Protein AF-A0A1N7SBN2-F1 (afdb_monomer)

Organism: NCBI:txid1247936

Foldseek 3Di:
DDDDDDDDDPDDPDDDDDDDPQPAEAECEDCEAAGERCGYENYHCE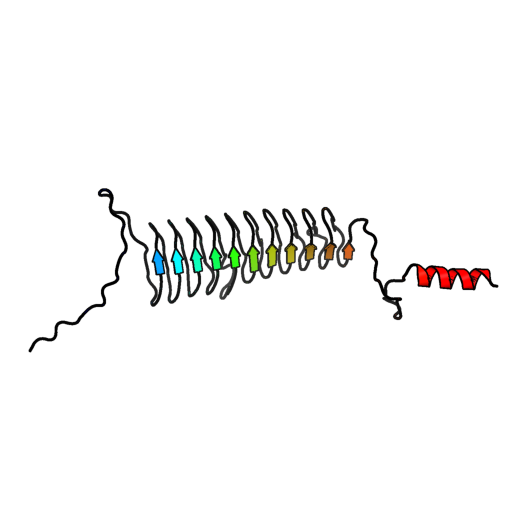YFHAHVGYDDENDYAHAHCFEEPAHNEYAAEHLGYEDPPDDRLHYWYAHEHNGYTYGCEHAHEHCWYEPYPCEYTDEHVEYAYAVEYAHAHCGYELDHVEYAAEHVGYEDNQAHVEYGAYHNGYHNHHPYYDNDPDDDPPADADDDPPGDHDPVNVVVVVVVVVVD

Solvent-accessible surface area (backbone atoms only — not comparable to full-atom values): 9521 Å² total; per-residue (Å²): 142,80,90,78,83,85,74,84,78,80,83,79,90,73,88,86,82,82,98,68,97,69,58,62,32,43,65,68,23,58,85,45,43,34,45,31,52,60,2,29,13,61,26,44,49,3,30,4,34,19,42,48,3,27,9,39,25,50,16,35,8,36,24,41,47,1,30,9,56,11,40,48,10,35,3,37,21,44,44,0,23,12,41,50,85,46,94,83,22,44,53,11,25,3,34,19,43,46,4,30,8,16,26,50,8,43,18,36,20,41,51,8,26,22,81,26,37,50,9,39,18,37,20,42,52,6,28,5,19,40,53,5,33,4,35,22,44,43,1,29,11,59,4,44,48,12,33,4,42,20,43,45,1,22,20,34,58,72,5,29,52,16,35,8,35,36,64,61,9,74,33,68,54,51,73,40,77,44,56,64,94,61,88,86,74,93,70,69,78,51,84,56,97,85,47,65,80,35,74,65,59,53,52,55,57,50,53,63,63,75,75,113

Sequence (212 aa):
MKKIALAAAMTIFSVNVFAQYVPAGDTRGTTSVAAGVGSLTERDQAVAVGENSHTAFSGVSVGASSQNLNDTGVAIGNGATTQANFTGALGAIAIGNNSNSGGKSLVVGANAKATDDVAVVIGESSTAGYESVAVGRGASVTGTAGAALGMAASVAQSATNSVAIGSGTTVTQANTVAVGGRSISQLSDGVAPTDAVTVEQLNAAIANLTTH

Mean predicted aligned error: 7.98 Å

Radius of gyration: 25.69 Å; Cα contacts (8 Å, |Δi|>4): 693; chains: 1; bounding box: 56×39×100 Å

pLDDT: mean 88.82, std 18.16, range [34.19, 98.88]

Structure (mmCIF, N/CA/C/O backbone):
data_AF-A0A1N7SBN2-F1
#
_entry.id   AF-A0A1N7SBN2-F1
#
loop_
_atom_site.group_PDB
_atom_site.id
_atom_site.type_symbol
_atom_site.label_atom_id
_atom_site.label_alt_id
_atom_site.label_comp_id
_atom_site.label_asym_id
_atom_site.label_entity_id
_atom_site.label_seq_id
_atom_site.pdbx_PDB_ins_code
_atom_site.Cartn_x
_atom_site.Cartn_y
_atom_site.Cartn_z
_atom_site.occupancy
_atom_site.B_iso_or_equiv
_atom_site.auth_seq_id
_atom_site.auth_comp_id
_atom_site.auth_asym_id
_atom_site.auth_atom_id
_atom_site.pdbx_PDB_model_num
ATOM 1 N N . MET A 1 1 ? 22.246 -22.010 -59.331 1.00 42.09 1 MET A N 1
ATOM 2 C CA . MET A 1 1 ? 21.384 -22.014 -58.129 1.00 42.09 1 MET A CA 1
ATOM 3 C C . MET A 1 1 ? 22.169 -21.443 -56.952 1.00 42.09 1 MET A C 1
ATOM 5 O O . MET A 1 1 ? 23.029 -22.130 -56.424 1.00 42.09 1 MET A O 1
ATOM 9 N N . LYS A 1 2 ? 21.931 -20.181 -56.578 1.00 39.44 2 LYS A N 1
ATOM 10 C CA . LYS A 1 2 ? 22.455 -19.572 -55.345 1.00 39.44 2 LYS A CA 1
ATOM 11 C C . LYS A 1 2 ? 21.248 -19.041 -54.575 1.00 39.44 2 LYS A C 1
ATOM 13 O O 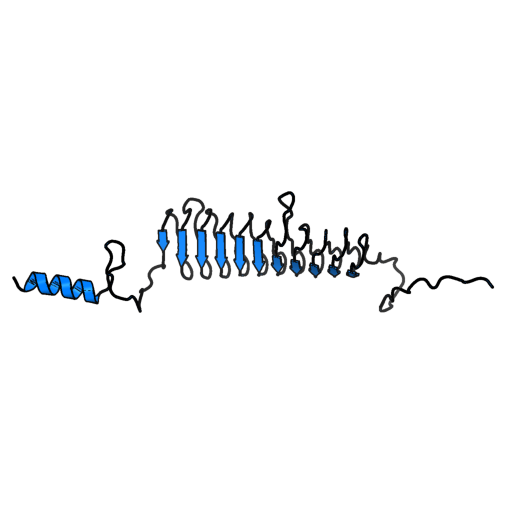. LYS A 1 2 ? 20.606 -18.101 -55.027 1.00 39.44 2 LYS A O 1
ATOM 18 N N . LYS A 1 3 ? 20.895 -19.714 -53.478 1.00 40.38 3 LYS A N 1
ATOM 19 C CA . LYS A 1 3 ? 19.876 -19.255 -52.528 1.00 40.38 3 LYS A CA 1
ATOM 20 C C . LYS A 1 3 ? 20.463 -18.058 -51.780 1.00 40.38 3 LYS A C 1
ATOM 22 O O . LYS A 1 3 ? 21.459 -18.219 -51.082 1.00 40.38 3 LYS A O 1
ATOM 27 N N . ILE A 1 4 ? 19.880 -16.879 -51.962 1.00 39.69 4 ILE A N 1
ATOM 28 C CA . ILE A 1 4 ? 20.147 -15.710 -51.121 1.00 39.69 4 ILE A CA 1
ATOM 29 C C . ILE A 1 4 ? 19.096 -15.737 -50.013 1.00 39.69 4 ILE A C 1
ATOM 31 O O . ILE A 1 4 ? 17.902 -15.841 -50.290 1.00 39.69 4 ILE A O 1
ATOM 35 N N . ALA A 1 5 ? 19.567 -15.751 -48.769 1.00 39.09 5 ALA A N 1
ATOM 36 C CA . ALA A 1 5 ? 18.741 -15.792 -47.574 1.00 39.09 5 ALA A CA 1
ATOM 37 C C . ALA A 1 5 ? 17.946 -14.488 -47.424 1.00 39.09 5 ALA A C 1
ATOM 39 O O . ALA A 1 5 ? 18.497 -13.394 -47.534 1.00 39.09 5 ALA A O 1
ATOM 40 N N . LEU A 1 6 ? 16.648 -14.630 -47.170 1.00 36.50 6 LEU A N 1
ATOM 41 C CA . LEU A 1 6 ? 15.734 -13.546 -46.848 1.00 36.50 6 LEU A CA 1
ATOM 42 C C . LEU A 1 6 ? 15.883 -13.242 -45.349 1.00 36.50 6 LEU A C 1
ATOM 44 O O . LEU A 1 6 ? 15.397 -14.003 -44.516 1.00 36.50 6 LEU A O 1
ATOM 48 N N . ALA A 1 7 ? 16.602 -12.174 -45.000 1.00 40.28 7 ALA A N 1
ATOM 49 C CA . ALA A 1 7 ? 16.593 -11.636 -43.643 1.00 40.28 7 ALA A CA 1
ATOM 50 C C . ALA A 1 7 ? 15.288 -10.851 -43.441 1.00 40.28 7 ALA A C 1
ATOM 52 O O . ALA A 1 7 ? 14.938 -10.004 -44.263 1.00 40.28 7 ALA A O 1
ATOM 53 N N . ALA A 1 8 ? 14.549 -11.176 -42.381 1.00 40.91 8 ALA A N 1
ATOM 54 C CA . ALA A 1 8 ? 13.289 -10.534 -42.035 1.00 40.91 8 ALA A CA 1
ATOM 55 C C . ALA A 1 8 ? 13.487 -9.020 -41.843 1.00 40.91 8 ALA A C 1
ATOM 57 O O . ALA A 1 8 ? 14.297 -8.585 -41.027 1.00 40.91 8 ALA A O 1
ATOM 58 N N . ALA A 1 9 ? 12.753 -8.222 -42.617 1.00 39.50 9 ALA A N 1
ATOM 59 C CA . ALA A 1 9 ? 12.762 -6.773 -42.515 1.00 39.50 9 ALA A CA 1
ATOM 60 C C . ALA A 1 9 ? 12.017 -6.330 -41.246 1.00 39.50 9 ALA A C 1
ATOM 62 O O . ALA A 1 9 ? 10.796 -6.460 -41.148 1.00 39.50 9 ALA A O 1
ATOM 63 N N . MET A 1 10 ? 12.754 -5.782 -40.281 1.00 42.66 10 MET A N 1
ATOM 64 C CA . MET A 1 10 ? 12.191 -4.995 -39.188 1.00 42.66 10 MET A CA 1
ATOM 65 C C . MET A 1 10 ? 11.636 -3.698 -39.790 1.00 42.66 10 MET A C 1
ATOM 67 O O . MET A 1 10 ? 12.385 -2.873 -40.310 1.00 42.66 10 MET A O 1
ATOM 71 N N . THR A 1 11 ? 10.312 -3.549 -39.804 1.00 39.72 11 THR A N 1
ATOM 72 C CA . THR A 1 11 ? 9.654 -2.363 -40.370 1.00 39.72 11 THR A CA 1
ATOM 73 C C . THR A 1 11 ? 9.715 -1.241 -39.336 1.00 39.72 11 THR A C 1
ATOM 75 O O . THR A 1 11 ? 8.965 -1.250 -38.364 1.00 39.72 11 THR A O 1
ATOM 78 N N . ILE A 1 12 ? 10.634 -0.293 -39.517 1.00 45.78 12 ILE A N 1
ATOM 79 C CA . ILE A 1 12 ? 10.704 0.933 -38.715 1.00 45.78 12 ILE A CA 1
ATOM 80 C C . ILE A 1 12 ? 9.633 1.895 -39.246 1.00 45.78 12 ILE A C 1
ATOM 82 O O . ILE A 1 12 ? 9.709 2.337 -40.391 1.00 45.78 12 ILE A O 1
ATOM 86 N N . PHE A 1 13 ? 8.634 2.226 -38.427 1.00 42.72 13 PHE A N 1
ATOM 87 C CA . PHE A 1 13 ? 7.714 3.336 -38.687 1.00 42.72 13 PHE A CA 1
ATOM 88 C C . PHE A 1 13 ? 8.385 4.628 -38.190 1.00 42.72 13 PHE A C 1
ATOM 90 O O . PHE A 1 13 ? 8.312 4.959 -37.010 1.00 42.72 13 PHE A O 1
ATOM 97 N N . SER A 1 14 ? 9.094 5.342 -39.065 1.00 42.53 14 SER A N 1
ATOM 98 C CA . SER A 1 14 ? 9.657 6.666 -38.769 1.00 42.53 14 SER A CA 1
ATOM 99 C C . SER A 1 14 ? 8.904 7.747 -39.549 1.00 42.53 14 SER A C 1
ATOM 101 O O . SER A 1 14 ? 8.895 7.766 -40.779 1.00 42.53 14 SER A O 1
ATOM 103 N N . VAL A 1 15 ? 8.254 8.663 -38.823 1.00 39.88 15 VAL A N 1
ATOM 104 C CA . VAL A 1 15 ? 7.730 9.916 -39.387 1.00 39.88 15 VAL A CA 1
ATOM 105 C C . VAL A 1 15 ? 8.907 10.881 -39.551 1.00 39.88 15 VAL A C 1
ATOM 107 O O . VAL A 1 15 ? 9.706 11.070 -38.639 1.00 39.88 15 VAL A O 1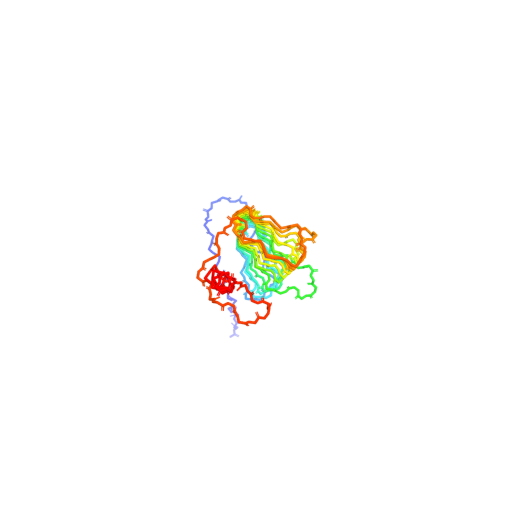
ATOM 110 N N . ASN A 1 16 ? 9.041 11.438 -40.750 1.00 36.38 16 ASN A N 1
ATOM 111 C CA . ASN A 1 16 ? 10.244 12.082 -41.270 1.00 36.38 16 ASN A CA 1
ATOM 112 C C . ASN A 1 16 ? 10.184 13.613 -41.099 1.00 36.38 16 ASN A C 1
ATOM 114 O O . ASN A 1 16 ? 9.311 14.200 -41.728 1.00 36.38 16 ASN A O 1
ATOM 118 N N . VAL A 1 17 ? 11.104 14.255 -40.351 1.00 34.19 17 VAL A N 1
ATOM 119 C CA . VAL A 1 17 ? 11.499 15.680 -40.525 1.00 34.19 17 VAL A CA 1
ATOM 120 C C . VAL A 1 17 ? 12.945 15.930 -39.998 1.00 34.19 17 VAL A C 1
ATOM 122 O O . VAL A 1 17 ? 13.186 15.873 -38.801 1.00 34.19 17 VAL A O 1
ATOM 125 N N . PHE A 1 18 ? 13.871 16.239 -40.925 1.00 36.94 18 PHE A N 1
ATOM 126 C CA . PHE A 1 18 ? 15.242 16.813 -40.831 1.00 36.94 18 PHE A CA 1
ATOM 127 C C . PHE A 1 18 ? 16.350 16.167 -39.950 1.00 36.94 18 PHE A C 1
ATOM 129 O O . PHE A 1 18 ? 16.461 16.401 -38.755 1.00 36.94 18 PHE A O 1
ATOM 136 N N . ALA A 1 19 ? 17.271 15.465 -40.629 1.00 40.00 19 ALA A N 1
ATOM 137 C CA . ALA A 1 19 ? 18.713 15.294 -40.365 1.00 40.00 19 ALA A CA 1
ATOM 138 C C . ALA A 1 19 ? 19.282 15.636 -38.963 1.00 40.00 19 ALA A C 1
ATOM 140 O O . ALA A 1 19 ? 20.038 16.593 -38.805 1.00 40.00 19 ALA A O 1
ATOM 141 N N . GLN A 1 20 ? 19.052 14.763 -37.983 1.00 38.69 20 GLN A N 1
ATOM 142 C CA . GLN A 1 20 ? 20.006 14.470 -36.909 1.00 38.69 20 GLN A CA 1
ATOM 143 C C . GLN A 1 20 ? 20.046 12.948 -36.731 1.00 38.69 20 GLN A C 1
ATOM 145 O O . GLN A 1 20 ? 19.016 12.286 -36.846 1.00 38.69 20 GLN A O 1
ATOM 150 N N . TYR A 1 21 ? 21.230 12.370 -36.508 1.00 45.44 21 TYR A N 1
ATOM 151 C CA . TYR A 1 21 ? 21.352 10.980 -36.068 1.00 45.44 21 TYR A CA 1
ATOM 152 C C . TYR A 1 21 ? 20.713 10.890 -34.682 1.00 45.44 21 TYR A C 1
ATOM 154 O O . TYR A 1 21 ? 21.330 11.234 -33.679 1.00 45.44 21 TYR A O 1
ATOM 162 N N . VAL A 1 22 ? 19.442 10.514 -34.642 1.00 51.03 22 VAL A N 1
ATOM 163 C CA . VAL A 1 22 ? 18.730 10.251 -33.400 1.00 51.03 22 VAL A CA 1
ATOM 164 C C . VAL A 1 22 ? 18.863 8.747 -33.160 1.00 51.03 22 VAL A C 1
ATOM 166 O O . VAL A 1 22 ? 18.279 7.981 -33.931 1.00 51.03 22 VAL A O 1
ATOM 169 N N . PRO A 1 23 ? 19.670 8.288 -32.184 1.00 55.84 23 PRO A N 1
ATOM 170 C CA . PRO A 1 23 ? 19.834 6.860 -31.949 1.00 55.84 23 PRO A CA 1
ATOM 171 C C . PRO A 1 23 ? 18.472 6.244 -31.612 1.00 55.84 23 PRO A C 1
ATOM 173 O O . PRO A 1 23 ? 17.805 6.660 -30.662 1.00 55.84 23 PRO A O 1
ATOM 176 N N . ALA A 1 24 ? 18.047 5.288 -32.439 1.00 68.94 24 ALA A N 1
ATOM 177 C CA . ALA A 1 24 ? 16.855 4.481 -32.210 1.00 68.94 24 ALA A CA 1
ATOM 178 C C . ALA A 1 24 ? 17.012 3.626 -30.937 1.00 68.94 24 ALA A C 1
ATOM 180 O O . ALA A 1 24 ? 18.099 3.556 -30.362 1.00 68.94 24 ALA A O 1
ATOM 181 N N . GLY A 1 25 ? 15.934 2.972 -30.501 1.00 76.19 25 GLY A N 1
ATOM 182 C CA . GLY A 1 25 ? 15.990 2.068 -29.353 1.00 76.19 25 GLY A CA 1
ATOM 183 C C . GLY A 1 25 ? 16.998 0.924 -29.539 1.00 76.19 25 GLY A C 1
ATOM 184 O O . GLY A 1 25 ? 17.116 0.377 -30.634 1.00 76.19 25 GLY A O 1
ATOM 185 N N . ASP A 1 26 ? 17.709 0.564 -28.467 1.00 87.56 26 ASP A N 1
ATOM 186 C CA . ASP A 1 26 ? 18.640 -0.568 -28.383 1.00 87.56 26 ASP A CA 1
ATOM 187 C C . ASP A 1 26 ? 17.904 -1.806 -27.840 1.00 87.56 26 ASP A C 1
ATOM 189 O O . ASP A 1 26 ? 17.366 -1.808 -26.727 1.00 87.56 26 ASP A O 1
ATOM 193 N N . THR A 1 27 ? 17.864 -2.871 -28.638 1.00 89.56 27 THR A N 1
ATOM 194 C CA . THR A 1 27 ? 17.321 -4.178 -28.248 1.00 89.56 27 THR A CA 1
ATOM 195 C C . THR A 1 27 ? 18.433 -5.214 -28.200 1.00 89.56 27 THR A C 1
ATOM 197 O O . THR A 1 27 ? 18.989 -5.566 -29.242 1.00 89.56 27 THR A O 1
ATOM 200 N N . ARG A 1 28 ? 18.723 -5.752 -27.011 1.00 88.62 28 ARG A N 1
ATOM 201 C CA . ARG A 1 28 ? 19.751 -6.794 -26.816 1.00 88.62 28 ARG A CA 1
ATOM 202 C C . ARG A 1 28 ? 19.172 -8.195 -26.630 1.00 88.62 28 ARG A C 1
ATOM 204 O O . ARG A 1 28 ? 19.866 -9.177 -26.877 1.00 88.62 28 ARG A O 1
ATOM 211 N N . GLY A 1 29 ? 17.905 -8.281 -26.228 1.00 81.75 29 GLY A N 1
ATOM 212 C CA . GLY A 1 29 ? 17.168 -9.534 -26.072 1.00 81.75 29 GLY A CA 1
ATOM 213 C C . GLY A 1 29 ? 16.347 -9.930 -27.297 1.00 81.75 29 GLY A C 1
ATOM 214 O O . GLY A 1 29 ? 15.943 -9.096 -28.107 1.00 81.75 29 GLY A O 1
ATOM 215 N N . THR A 1 30 ? 16.022 -11.213 -27.400 1.00 86.81 30 THR A N 1
ATOM 216 C CA . THR A 1 30 ? 15.082 -11.763 -28.382 1.00 86.81 30 THR A CA 1
ATOM 217 C C . THR A 1 30 ? 13.634 -11.406 -28.032 1.00 86.81 30 THR A C 1
ATOM 219 O O . THR A 1 30 ? 13.277 -11.263 -26.862 1.00 86.81 30 THR A O 1
ATOM 222 N N . THR A 1 31 ? 12.761 -11.273 -29.040 1.00 91.38 31 THR A N 1
ATOM 223 C CA . THR A 1 31 ? 11.324 -10.944 -28.860 1.00 91.38 31 THR A CA 1
ATOM 224 C C . THR A 1 31 ? 11.058 -9.662 -28.049 1.00 91.38 31 THR A C 1
ATOM 226 O O . THR A 1 31 ? 10.040 -9.549 -27.375 1.00 91.38 31 THR A O 1
ATOM 229 N N . SER A 1 32 ? 11.984 -8.702 -28.101 1.00 93.31 32 SER A N 1
ATOM 230 C CA . SER A 1 32 ? 11.926 -7.444 -27.354 1.00 93.31 32 SER A CA 1
ATOM 231 C C . SER A 1 32 ? 11.439 -6.274 -28.216 1.00 93.31 32 SER A C 1
ATOM 233 O O . SER A 1 32 ? 11.453 -6.332 -29.448 1.00 93.31 32 SER A O 1
ATOM 235 N N . VAL A 1 33 ? 10.991 -5.201 -27.562 1.00 94.12 33 VAL A N 1
ATOM 236 C CA . VAL A 1 33 ? 10.563 -3.951 -28.205 1.00 94.12 33 VAL A CA 1
ATOM 237 C C . VAL A 1 33 ? 11.274 -2.787 -27.527 1.00 94.12 33 VAL A C 1
ATOM 239 O O . VAL A 1 33 ? 11.033 -2.550 -26.351 1.00 94.12 33 VAL A O 1
ATOM 242 N N . ALA A 1 34 ? 12.092 -2.032 -28.263 1.00 93.31 34 ALA A N 1
ATOM 243 C CA . ALA A 1 34 ? 12.628 -0.744 -27.818 1.00 93.31 34 ALA A CA 1
ATOM 244 C C . ALA A 1 34 ? 12.180 0.358 -28.790 1.00 93.31 34 ALA A C 1
ATOM 246 O O . ALA A 1 34 ? 12.541 0.340 -29.968 1.00 93.31 34 ALA A O 1
ATOM 247 N N . ALA A 1 35 ? 11.366 1.301 -28.316 1.00 93.56 35 ALA A N 1
ATOM 248 C CA . ALA A 1 35 ? 10.815 2.383 -29.124 1.00 93.56 35 ALA A CA 1
ATOM 249 C C . ALA A 1 35 ? 10.954 3.736 -28.414 1.00 93.56 35 ALA A C 1
ATOM 251 O O . ALA A 1 35 ? 10.223 4.047 -27.478 1.00 93.56 35 ALA A O 1
ATOM 252 N N . GLY A 1 36 ? 11.866 4.572 -28.898 1.00 91.19 36 GLY A N 1
ATOM 253 C CA . GLY A 1 36 ? 12.174 5.877 -28.320 1.00 91.19 36 GLY A CA 1
ATOM 254 C C . GLY A 1 36 ? 13.661 6.176 -28.456 1.00 91.19 36 GLY A C 1
ATOM 255 O O . GLY A 1 36 ? 14.473 5.266 -28.611 1.00 91.19 36 GLY A O 1
ATOM 256 N N . VAL A 1 37 ? 14.027 7.455 -28.424 1.00 92.06 37 VAL A N 1
ATOM 257 C CA . VAL A 1 37 ? 15.442 7.845 -28.453 1.00 92.06 37 VAL A CA 1
ATOM 258 C C . VAL A 1 37 ? 16.107 7.337 -27.181 1.00 92.06 37 VAL A C 1
ATOM 260 O O . VAL A 1 37 ? 15.618 7.630 -26.095 1.00 92.06 37 VAL A O 1
ATOM 263 N N . GLY A 1 38 ? 17.169 6.543 -27.305 1.00 90.12 38 GLY A N 1
ATOM 264 C CA . GLY A 1 38 ? 17.888 6.010 -26.143 1.00 90.12 38 GLY A CA 1
ATOM 265 C C . GLY A 1 38 ? 17.124 4.972 -25.309 1.00 90.12 38 GLY A C 1
ATOM 266 O O . GLY A 1 38 ? 17.584 4.631 -24.223 1.00 90.12 38 GLY A O 1
ATOM 267 N N . SER A 1 39 ? 15.978 4.454 -25.776 1.00 95.44 39 SER A N 1
ATOM 268 C CA . SER A 1 39 ? 15.302 3.353 -25.075 1.00 95.44 39 SER A CA 1
ATOM 269 C C . SER A 1 39 ? 16.146 2.074 -25.126 1.00 95.44 39 SER A C 1
ATOM 271 O O . SER A 1 39 ? 16.693 1.778 -26.186 1.00 95.44 39 SER A O 1
ATOM 273 N N . LEU A 1 40 ? 16.205 1.287 -24.051 1.00 94.50 40 LEU A N 1
ATOM 274 C CA . LEU A 1 40 ? 17.018 0.072 -23.943 1.00 94.50 40 LEU A CA 1
ATOM 275 C C . LEU A 1 40 ? 16.206 -1.111 -23.400 1.00 94.50 40 LEU A C 1
ATOM 277 O O . LEU A 1 40 ? 15.576 -1.022 -22.348 1.00 94.50 40 LEU A O 1
ATOM 281 N N . THR A 1 41 ? 16.302 -2.254 -24.074 1.00 94.38 41 THR A N 1
ATOM 282 C CA . THR A 1 41 ? 15.900 -3.561 -23.531 1.00 94.38 41 THR A CA 1
ATOM 283 C C . THR A 1 41 ? 17.123 -4.472 -23.423 1.00 94.38 41 THR A C 1
ATOM 285 O O . THR A 1 41 ? 17.804 -4.718 -24.420 1.00 94.38 41 THR A O 1
ATOM 288 N N . GLU A 1 42 ? 17.444 -4.955 -22.219 1.00 90.69 42 GLU A N 1
ATOM 289 C CA . GLU A 1 42 ? 18.687 -5.715 -21.990 1.00 90.69 42 GLU A CA 1
ATOM 290 C C . GLU A 1 42 ? 18.568 -7.202 -22.324 1.00 90.69 42 GLU A C 1
ATOM 292 O O . GLU A 1 42 ? 19.518 -7.800 -22.831 1.00 90.69 42 GLU A O 1
ATOM 297 N N . ARG A 1 43 ? 17.423 -7.813 -22.013 1.00 88.81 43 ARG A N 1
ATOM 298 C CA . ARG A 1 43 ? 17.203 -9.261 -22.113 1.00 88.81 43 ARG A CA 1
ATOM 299 C C . ARG A 1 43 ? 15.873 -9.580 -22.803 1.00 88.81 43 ARG A C 1
ATOM 301 O O . ARG A 1 43 ? 15.124 -8.690 -23.206 1.00 88.81 43 ARG A O 1
ATOM 308 N N . ASP A 1 44 ? 15.620 -10.872 -23.008 1.00 90.75 44 ASP A N 1
ATOM 309 C CA . ASP A 1 44 ? 14.493 -11.365 -23.808 1.00 90.75 44 ASP A CA 1
ATOM 310 C C . ASP A 1 44 ? 13.125 -10.894 -23.288 1.00 90.75 44 ASP A C 1
ATOM 312 O O . ASP A 1 44 ? 12.943 -10.659 -22.090 1.00 90.75 44 ASP A O 1
ATOM 316 N N . GLN A 1 45 ? 12.155 -10.794 -24.203 1.00 92.31 45 GLN A N 1
ATOM 317 C CA . GLN A 1 45 ? 10.735 -10.501 -23.935 1.00 92.31 45 GLN A CA 1
ATOM 318 C C . GLN A 1 45 ? 10.467 -9.148 -23.245 1.00 92.31 45 GLN A C 1
ATOM 320 O O . GLN A 1 45 ? 9.365 -8.896 -22.764 1.00 92.31 45 GLN A O 1
ATOM 325 N N . ALA A 1 46 ? 11.465 -8.268 -23.176 1.00 94.44 46 ALA A N 1
ATOM 326 C CA . ALA A 1 46 ? 11.341 -6.947 -22.577 1.00 94.44 46 ALA A CA 1
ATOM 327 C C . ALA A 1 46 ? 10.700 -5.932 -23.541 1.00 94.44 46 ALA A C 1
ATOM 329 O O . ALA A 1 46 ? 10.964 -5.935 -24.744 1.00 94.44 46 ALA A O 1
ATOM 330 N N . VAL A 1 47 ? 9.900 -5.016 -22.995 1.00 96.44 47 VAL A N 1
ATOM 331 C CA . VAL A 1 47 ? 9.310 -3.882 -23.720 1.00 96.44 47 VAL A CA 1
ATOM 332 C C . VAL A 1 47 ? 9.768 -2.581 -23.069 1.00 96.44 47 VAL A C 1
ATOM 334 O O . VAL A 1 47 ? 9.584 -2.411 -21.869 1.00 96.44 47 VAL A O 1
ATOM 337 N N . ALA A 1 48 ? 10.339 -1.661 -23.841 1.00 96.56 48 ALA A N 1
ATOM 338 C CA . ALA A 1 48 ? 10.720 -0.311 -23.437 1.00 96.56 48 ALA A CA 1
ATOM 339 C C . ALA A 1 48 ? 10.205 0.697 -24.478 1.00 96.56 48 ALA A C 1
ATOM 341 O O . ALA A 1 48 ? 10.618 0.680 -25.638 1.00 96.56 48 ALA A O 1
ATOM 342 N N . VAL A 1 49 ? 9.269 1.560 -24.088 1.00 97.12 49 VAL A N 1
ATOM 343 C CA . VAL A 1 49 ? 8.655 2.561 -24.970 1.00 97.12 49 VAL A CA 1
ATOM 344 C C . VAL A 1 49 ? 8.733 3.937 -24.320 1.00 97.12 49 VAL A C 1
ATOM 346 O O . VAL A 1 49 ? 8.085 4.192 -23.312 1.00 97.12 49 VAL A O 1
ATOM 349 N N . GLY A 1 50 ? 9.482 4.857 -24.916 1.00 95.81 50 GLY A N 1
ATOM 350 C CA . GLY A 1 50 ? 9.709 6.207 -24.407 1.00 95.81 50 GLY A CA 1
ATOM 351 C C . GLY A 1 50 ? 11.176 6.608 -24.499 1.00 95.81 50 GLY A C 1
ATOM 352 O O . GLY A 1 50 ? 12.064 5.757 -24.489 1.00 95.81 50 GLY A O 1
ATOM 353 N N . GLU A 1 51 ? 11.425 7.912 -24.592 1.00 95.88 51 GLU A N 1
ATOM 354 C CA . GLU A 1 51 ? 12.780 8.474 -24.571 1.00 95.88 51 GLU A CA 1
ATOM 355 C C . GLU A 1 51 ? 13.511 8.036 -23.292 1.00 95.88 51 GLU A C 1
ATOM 357 O O . GLU A 1 51 ? 12.926 8.093 -22.216 1.00 95.88 51 GLU A O 1
ATOM 362 N N . ASN A 1 52 ? 14.725 7.494 -23.419 1.00 95.69 52 ASN A N 1
ATOM 363 C CA . ASN A 1 52 ? 15.531 6.929 -22.326 1.00 95.69 52 ASN A CA 1
ATOM 364 C C . ASN A 1 52 ? 14.819 5.888 -21.435 1.00 95.69 52 ASN A C 1
ATOM 36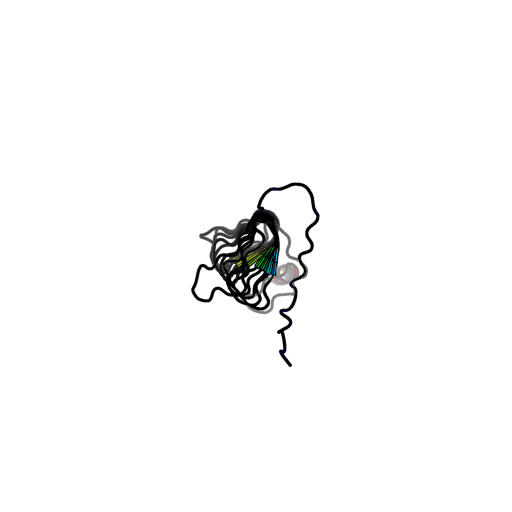6 O O . ASN A 1 52 ? 15.183 5.717 -20.271 1.00 95.69 52 ASN A O 1
ATOM 370 N N . SER A 1 53 ? 13.785 5.205 -21.937 1.00 97.56 53 SER A N 1
ATOM 371 C CA . SER A 1 53 ? 13.145 4.112 -21.190 1.00 97.56 53 SER A CA 1
ATOM 372 C C . SER A 1 53 ? 14.058 2.884 -21.106 1.00 97.56 53 SER A C 1
ATOM 374 O O . SER A 1 53 ? 14.810 2.601 -22.033 1.00 97.56 53 SER A O 1
ATOM 376 N N . HIS A 1 54 ? 13.999 2.131 -20.013 1.00 95.75 54 HIS A N 1
ATOM 377 C CA . HIS A 1 54 ? 14.865 0.979 -19.782 1.00 95.75 54 HIS A CA 1
ATOM 378 C C . HIS A 1 54 ? 14.090 -0.199 -19.196 1.00 95.75 54 HIS A C 1
ATOM 380 O O . HIS A 1 54 ? 13.341 -0.027 -18.234 1.00 95.75 54 HIS A O 1
ATOM 386 N N . THR A 1 55 ? 14.301 -1.398 -19.733 1.00 95.12 55 THR A N 1
ATOM 387 C CA . THR A 1 55 ? 13.717 -2.638 -19.206 1.00 95.12 55 THR A CA 1
ATOM 388 C C . THR A 1 55 ? 14.755 -3.751 -19.176 1.00 95.12 55 THR A C 1
ATOM 390 O O . THR A 1 55 ? 15.297 -4.118 -20.221 1.00 95.12 55 THR A O 1
ATOM 393 N N . ALA A 1 56 ? 14.974 -4.329 -17.994 1.00 90.56 56 ALA A N 1
ATOM 394 C CA . ALA A 1 56 ? 15.944 -5.397 -17.784 1.00 90.56 56 ALA A CA 1
ATOM 395 C C . ALA A 1 56 ? 15.534 -6.707 -18.487 1.00 90.56 56 ALA A C 1
ATOM 397 O O . ALA A 1 56 ? 16.140 -7.085 -19.489 1.00 90.56 56 ALA A O 1
ATOM 398 N N . PHE A 1 57 ? 14.489 -7.402 -18.015 1.00 90.69 57 PHE A N 1
ATOM 399 C CA . PHE A 1 57 ? 14.104 -8.724 -18.535 1.00 90.69 57 PHE A CA 1
ATOM 400 C C . PHE A 1 57 ? 12.609 -9.003 -18.444 1.00 90.69 57 PHE A C 1
ATOM 402 O O . PHE A 1 57 ? 12.025 -8.868 -17.371 1.00 90.69 57 PHE A O 1
ATOM 409 N N . SER A 1 58 ? 12.006 -9.470 -19.545 1.00 93.06 58 SER A N 1
ATOM 410 C CA . SER A 1 58 ? 10.624 -9.977 -19.596 1.00 93.06 58 SER A CA 1
ATOM 411 C C . SER A 1 58 ? 9.575 -9.065 -18.932 1.00 93.06 58 SER A C 1
ATOM 413 O O . SER A 1 58 ? 8.550 -9.535 -18.439 1.00 93.06 58 SER A O 1
ATOM 415 N N . GLY A 1 59 ? 9.851 -7.764 -18.875 1.00 95.12 59 GLY A N 1
ATOM 416 C CA . GLY A 1 59 ? 9.027 -6.763 -18.214 1.00 95.12 59 GLY A CA 1
ATOM 417 C C . GLY A 1 59 ? 8.601 -5.661 -19.172 1.00 95.12 59 GLY A C 1
ATOM 418 O O . GLY A 1 59 ? 8.857 -5.719 -20.377 1.00 95.12 59 GLY A O 1
ATOM 419 N N . VAL A 1 60 ? 7.961 -4.631 -18.628 1.00 97.25 60 VAL A N 1
ATOM 420 C CA . VAL A 1 60 ? 7.410 -3.524 -19.415 1.00 97.25 60 VAL A CA 1
ATOM 421 C C . VAL A 1 60 ? 7.833 -2.190 -18.814 1.00 97.25 60 VAL A C 1
ATOM 423 O O . VAL A 1 60 ? 7.621 -1.971 -17.628 1.00 97.25 60 VAL A O 1
ATOM 426 N N . SER A 1 61 ? 8.367 -1.294 -19.639 1.00 98.06 61 SER A N 1
ATOM 427 C CA . SER A 1 61 ? 8.584 0.121 -19.332 1.00 98.06 61 SER A CA 1
ATOM 428 C C . SER A 1 61 ? 7.911 0.977 -20.395 1.00 98.06 61 SER A C 1
ATOM 430 O O . SER A 1 61 ? 8.198 0.825 -21.582 1.00 98.06 61 SER A O 1
ATOM 432 N N . VAL A 1 62 ? 7.004 1.867 -19.997 1.00 98.38 62 VAL A N 1
ATOM 433 C CA . VAL A 1 62 ? 6.309 2.785 -20.910 1.00 98.38 62 VAL A CA 1
ATOM 434 C C . VAL A 1 62 ? 6.286 4.189 -20.316 1.00 98.38 62 VAL A C 1
ATOM 436 O O . VAL A 1 62 ? 5.706 4.416 -19.261 1.00 98.38 62 VAL A O 1
ATOM 439 N N . GLY A 1 63 ? 6.864 5.156 -21.020 1.00 98.06 63 GLY A N 1
ATOM 440 C CA . GLY A 1 63 ? 7.009 6.547 -20.599 1.00 98.06 63 GLY A CA 1
ATOM 441 C C . GLY A 1 63 ? 8.461 7.008 -20.687 1.00 98.06 63 GLY A C 1
ATOM 442 O O . GLY A 1 63 ? 9.387 6.209 -20.541 1.00 98.06 63 GLY A O 1
ATOM 443 N N . ALA A 1 64 ? 8.671 8.304 -20.926 1.00 97.81 64 ALA A N 1
ATOM 444 C CA . ALA A 1 64 ? 10.020 8.866 -20.961 1.00 97.81 64 ALA A CA 1
ATOM 445 C C . ALA A 1 64 ? 10.727 8.666 -19.608 1.00 97.81 64 ALA A C 1
ATOM 447 O O . ALA A 1 64 ? 10.122 8.904 -18.558 1.00 97.81 64 ALA A O 1
ATOM 448 N N . SER A 1 65 ? 11.971 8.204 -19.638 1.00 97.69 65 SER A N 1
ATOM 449 C CA . SER A 1 65 ? 12.806 7.870 -18.479 1.00 97.69 65 SER A CA 1
ATOM 450 C C . SER A 1 65 ? 12.206 6.827 -17.525 1.00 97.69 65 SER A C 1
ATOM 452 O O . SER A 1 65 ? 12.590 6.782 -16.357 1.00 97.69 65 SER A O 1
ATOM 454 N N . SER A 1 66 ? 11.247 6.011 -17.981 1.00 98.38 66 SER A N 1
ATOM 455 C CA . SER A 1 66 ? 10.751 4.872 -17.194 1.00 98.38 66 SER A CA 1
ATOM 456 C C . SER A 1 66 ? 11.829 3.791 -17.066 1.00 98.38 66 SER A C 1
ATOM 458 O O . SER A 1 66 ? 12.527 3.492 -18.032 1.00 98.38 66 SER A O 1
ATOM 460 N N . GLN A 1 67 ? 11.988 3.215 -15.876 1.00 96.69 67 GLN A N 1
ATOM 461 C CA . GLN A 1 67 ? 13.055 2.267 -15.556 1.00 96.69 67 GLN A CA 1
ATOM 462 C C . GLN A 1 67 ? 12.505 1.038 -14.840 1.00 96.69 67 GLN A C 1
ATOM 464 O O . GLN A 1 67 ? 12.213 1.052 -13.644 1.00 96.69 67 GLN A O 1
ATOM 469 N N . ASN A 1 68 ? 12.419 -0.063 -15.567 1.00 95.69 68 ASN A N 1
ATOM 470 C CA . ASN A 1 68 ? 12.122 -1.359 -14.999 1.00 95.69 68 ASN A CA 1
ATOM 471 C C . ASN A 1 68 ? 13.413 -2.148 -14.799 1.00 95.69 68 ASN A C 1
ATOM 473 O O . ASN A 1 68 ? 13.897 -2.818 -15.712 1.00 95.69 68 ASN A O 1
ATOM 477 N N . LEU A 1 69 ? 13.964 -2.045 -13.590 1.00 91.81 69 LEU A N 1
ATOM 478 C CA . LEU A 1 69 ? 15.164 -2.774 -13.186 1.00 91.81 69 LEU A CA 1
ATOM 479 C C . LEU A 1 69 ? 14.835 -4.180 -12.656 1.00 91.81 69 LEU A C 1
ATOM 481 O O . LEU A 1 69 ? 15.758 -4.943 -12.401 1.00 91.81 69 LEU A O 1
ATOM 485 N N . ASN A 1 70 ? 13.549 -4.523 -12.476 1.00 90.00 70 ASN A N 1
ATOM 486 C CA . ASN A 1 70 ? 13.118 -5.851 -12.033 1.00 90.00 70 ASN A CA 1
ATOM 487 C C . ASN A 1 70 ? 12.924 -6.787 -13.225 1.00 90.00 70 ASN A C 1
ATOM 489 O O . ASN A 1 70 ? 12.387 -6.408 -14.269 1.00 90.00 70 ASN A O 1
ATOM 493 N N . ASP A 1 71 ? 13.238 -8.059 -13.014 1.00 89.19 71 ASP A N 1
ATOM 494 C CA . ASP A 1 71 ? 12.788 -9.113 -13.912 1.00 89.19 71 ASP A CA 1
ATOM 495 C C . ASP A 1 71 ? 11.246 -9.199 -13.812 1.00 89.19 71 ASP A C 1
ATOM 497 O O . ASP A 1 71 ? 10.661 -9.122 -12.729 1.00 89.19 71 ASP A O 1
ATOM 501 N N . THR A 1 72 ? 10.568 -9.287 -14.957 1.00 92.56 72 THR A N 1
ATOM 502 C CA . THR A 1 72 ? 9.096 -9.325 -15.083 1.00 92.56 72 THR A CA 1
ATOM 503 C C . THR A 1 72 ? 8.333 -8.157 -14.442 1.00 92.56 72 THR A C 1
ATOM 505 O O . THR A 1 72 ? 7.141 -8.287 -14.162 1.00 92.56 72 THR A O 1
ATOM 508 N N . GLY A 1 73 ? 8.994 -7.026 -14.173 1.00 95.56 73 GLY A N 1
ATOM 509 C CA . GLY A 1 73 ? 8.345 -5.846 -13.598 1.00 95.56 73 GLY A CA 1
ATOM 510 C C . GLY A 1 73 ? 7.493 -5.058 -14.599 1.00 95.56 73 GLY A C 1
ATOM 511 O O . GLY A 1 73 ? 7.508 -5.322 -15.807 1.00 95.56 73 GLY A O 1
ATOM 512 N N . VAL A 1 74 ? 6.779 -4.049 -14.102 1.00 97.81 74 VAL A N 1
ATOM 513 C CA . VAL A 1 74 ? 5.993 -3.108 -14.914 1.00 97.81 74 VAL A CA 1
ATOM 514 C C . VAL A 1 74 ? 6.228 -1.680 -14.422 1.00 97.81 74 VAL A C 1
ATOM 516 O O . VAL A 1 74 ? 5.835 -1.350 -13.310 1.00 97.81 74 VAL A O 1
ATOM 519 N N . ALA A 1 75 ? 6.815 -0.817 -15.249 1.00 98.25 75 ALA A N 1
ATOM 520 C CA . ALA A 1 75 ? 7.030 0.604 -14.987 1.00 98.25 75 ALA A CA 1
ATOM 521 C C . ALA A 1 75 ? 6.288 1.458 -16.033 1.00 98.25 75 ALA A C 1
ATOM 523 O O . ALA A 1 75 ? 6.724 1.579 -17.173 1.00 98.25 75 ALA A O 1
ATOM 524 N N . ILE A 1 76 ? 5.151 2.061 -15.684 1.00 98.69 76 ILE A N 1
ATOM 525 C CA . ILE A 1 76 ? 4.332 2.841 -16.626 1.00 98.69 76 ILE A CA 1
ATOM 526 C C . ILE A 1 76 ? 4.149 4.268 -16.111 1.00 98.69 76 ILE A C 1
ATOM 528 O O . ILE A 1 76 ? 3.459 4.505 -15.128 1.00 98.69 76 ILE A O 1
ATOM 532 N N . GLY A 1 77 ? 4.724 5.238 -16.811 1.00 98.56 77 GLY A N 1
ATOM 533 C CA . GLY A 1 77 ? 4.683 6.660 -16.483 1.00 98.56 77 GLY A CA 1
ATOM 534 C C . GLY A 1 77 ? 6.031 7.327 -16.734 1.00 98.56 77 GLY A C 1
ATOM 535 O O . GLY A 1 77 ? 7.076 6.680 -16.717 1.00 98.56 77 GLY A O 1
ATOM 536 N N . ASN A 1 78 ? 6.032 8.642 -16.969 1.00 98.56 78 ASN A N 1
ATOM 537 C CA . ASN A 1 78 ? 7.289 9.383 -17.073 1.00 98.56 78 ASN A CA 1
ATOM 538 C C . ASN A 1 78 ? 8.044 9.305 -15.733 1.00 98.56 78 ASN A C 1
ATOM 540 O O . ASN A 1 78 ? 7.456 9.625 -14.701 1.00 98.56 78 ASN A O 1
ATOM 544 N N . GLY A 1 79 ? 9.288 8.825 -15.754 1.00 98.12 79 GLY A N 1
ATOM 545 C CA . GLY A 1 79 ? 10.106 8.602 -14.556 1.00 98.12 79 GLY A CA 1
ATOM 546 C C . GLY A 1 79 ? 9.656 7.448 -13.645 1.00 98.12 79 GLY A C 1
ATOM 547 O O . GLY A 1 79 ? 10.195 7.302 -12.548 1.00 98.12 79 GLY A O 1
ATOM 548 N N . ALA A 1 80 ? 8.670 6.632 -14.046 1.00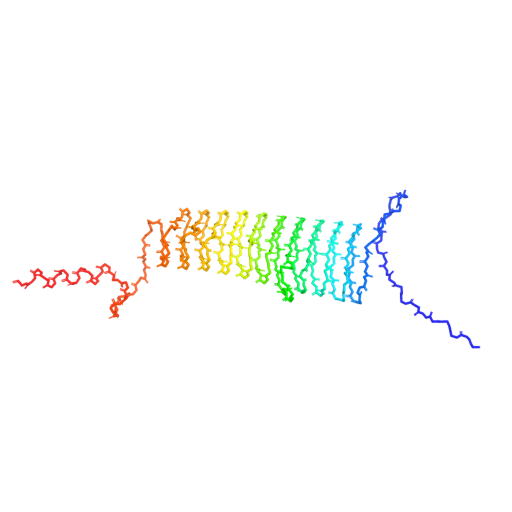 98.69 80 ALA A N 1
ATOM 549 C CA . ALA A 1 80 ? 8.239 5.480 -13.252 1.00 98.69 80 ALA A CA 1
ATOM 550 C C . ALA A 1 80 ? 9.389 4.476 -13.098 1.00 98.69 80 ALA A C 1
ATOM 552 O O . ALA A 1 80 ? 10.040 4.140 -14.084 1.00 98.69 80 ALA A O 1
ATOM 553 N N . THR A 1 81 ? 9.637 3.989 -11.883 1.00 97.69 81 THR A N 1
ATOM 554 C CA . THR A 1 81 ? 10.767 3.101 -11.587 1.00 97.69 81 THR A CA 1
ATOM 555 C C . THR A 1 81 ? 10.338 1.909 -10.743 1.00 97.69 81 THR A C 1
ATOM 557 O O . THR A 1 81 ? 9.653 2.071 -9.736 1.00 97.69 81 THR A O 1
ATOM 560 N N . THR A 1 82 ? 10.804 0.715 -11.094 1.00 96.25 82 THR A N 1
ATOM 561 C CA . THR A 1 82 ? 10.751 -0.468 -10.223 1.00 96.25 82 THR A CA 1
ATOM 562 C C . THR A 1 82 ? 12.178 -0.893 -9.879 1.00 96.25 82 THR A C 1
ATOM 564 O O . THR A 1 82 ? 12.959 -1.196 -10.784 1.00 96.25 82 THR A O 1
ATOM 567 N N . GLN A 1 83 ? 12.529 -0.934 -8.596 1.00 90.31 83 GLN A N 1
ATOM 568 C CA . GLN A 1 83 ? 13.892 -1.177 -8.110 1.00 90.31 83 GLN A CA 1
ATOM 569 C C . GLN A 1 83 ? 14.188 -2.666 -7.903 1.00 90.31 83 GLN A C 1
ATOM 571 O O . GLN A 1 83 ? 13.407 -3.358 -7.250 1.00 90.31 83 GLN A O 1
ATOM 576 N N . ALA A 1 84 ? 15.312 -3.168 -8.418 1.00 77.25 84 ALA A N 1
ATOM 577 C CA . ALA A 1 84 ? 15.781 -4.527 -8.137 1.00 77.25 84 ALA A CA 1
ATOM 578 C C . ALA A 1 84 ? 16.697 -4.541 -6.909 1.00 77.25 84 ALA A C 1
ATOM 580 O O . ALA A 1 84 ? 17.913 -4.678 -7.015 1.00 77.25 84 ALA A O 1
ATOM 581 N N . ASN A 1 85 ? 16.097 -4.383 -5.729 1.00 67.56 85 ASN A N 1
ATOM 582 C CA . ASN A 1 85 ? 16.833 -4.324 -4.462 1.00 67.56 85 ASN A CA 1
ATOM 583 C C . ASN A 1 85 ? 17.446 -5.676 -4.043 1.00 67.56 85 ASN A C 1
ATOM 585 O O . ASN A 1 85 ? 18.282 -5.715 -3.143 1.00 67.56 85 ASN A O 1
ATOM 589 N N . PHE A 1 86 ? 17.059 -6.781 -4.692 1.00 59.47 86 PHE A N 1
ATOM 590 C CA . PHE A 1 86 ? 17.485 -8.137 -4.346 1.00 59.47 86 PHE A CA 1
ATOM 591 C C . PHE A 1 86 ? 17.731 -8.994 -5.589 1.00 59.47 86 PHE A C 1
ATOM 593 O O . PHE A 1 86 ? 17.105 -8.815 -6.636 1.00 59.47 86 PHE A O 1
ATOM 600 N N . THR A 1 87 ? 18.603 -9.993 -5.453 1.00 58.09 87 THR A N 1
ATOM 601 C CA . THR A 1 87 ? 18.739 -11.075 -6.431 1.00 58.09 87 THR A CA 1
ATOM 602 C C . THR A 1 87 ? 17.412 -11.836 -6.530 1.00 58.09 87 THR A C 1
ATOM 604 O O . THR A 1 87 ? 16.952 -12.441 -5.565 1.00 58.09 87 THR A O 1
ATOM 607 N N . GLY A 1 88 ? 16.762 -11.779 -7.695 1.00 63.59 88 GLY A N 1
ATOM 608 C CA . GLY A 1 88 ? 15.426 -12.356 -7.885 1.00 63.59 88 GLY A CA 1
ATOM 609 C C . GLY A 1 88 ? 14.277 -11.455 -7.420 1.00 63.59 88 GLY A C 1
ATOM 610 O O . GLY A 1 88 ? 13.200 -11.958 -7.099 1.00 63.59 88 GLY A O 1
ATOM 611 N N . ALA A 1 89 ? 14.480 -10.135 -7.367 1.00 67.19 89 ALA A N 1
ATOM 612 C CA . ALA A 1 89 ? 13.374 -9.186 -7.324 1.00 67.19 89 ALA A CA 1
ATOM 613 C C . ALA A 1 89 ? 12.555 -9.324 -8.624 1.00 67.19 89 ALA A C 1
ATOM 615 O O . ALA A 1 89 ? 12.993 -8.919 -9.702 1.00 67.19 89 ALA A O 1
ATOM 616 N N . LEU A 1 90 ? 11.408 -10.001 -8.510 1.00 83.69 90 LEU A N 1
ATOM 617 C CA . LEU A 1 90 ? 10.482 -10.267 -9.606 1.00 83.69 90 LEU A CA 1
ATOM 618 C C . LEU A 1 90 ? 9.184 -9.493 -9.393 1.00 83.69 90 LEU A C 1
ATOM 620 O O . LEU A 1 90 ? 8.687 -9.406 -8.267 1.00 83.69 90 LEU A O 1
ATOM 624 N N . GLY A 1 91 ? 8.603 -9.006 -10.486 1.00 87.06 91 GLY A N 1
ATOM 625 C CA . GLY A 1 91 ? 7.189 -8.624 -10.520 1.00 87.06 91 GLY A CA 1
ATOM 626 C C . GLY A 1 91 ? 6.809 -7.368 -9.732 1.00 87.06 91 GLY A C 1
ATOM 627 O O . GLY A 1 91 ? 5.646 -7.222 -9.366 1.00 87.06 91 GLY A O 1
ATOM 628 N N . ALA A 1 92 ? 7.752 -6.458 -9.472 1.00 95.88 92 ALA A N 1
ATOM 629 C CA . ALA A 1 92 ? 7.421 -5.126 -8.969 1.00 95.88 92 ALA A CA 1
ATOM 630 C C . ALA A 1 92 ? 6.618 -4.327 -10.014 1.00 95.88 92 ALA A C 1
ATOM 632 O O . ALA A 1 92 ? 6.890 -4.406 -11.215 1.00 95.88 92 ALA A O 1
ATOM 633 N N . ILE A 1 93 ? 5.645 -3.537 -9.563 1.00 98.12 93 ILE A N 1
ATOM 634 C CA . ILE A 1 93 ? 4.766 -2.737 -10.422 1.00 98.12 93 ILE A CA 1
ATOM 635 C C . ILE A 1 93 ? 4.797 -1.282 -9.949 1.00 98.12 93 ILE A C 1
ATOM 637 O O . ILE A 1 93 ? 4.469 -0.999 -8.803 1.00 98.12 93 ILE A O 1
ATOM 641 N N . ALA A 1 94 ? 5.138 -0.352 -10.837 1.00 98.44 94 ALA A N 1
ATOM 642 C CA . ALA A 1 94 ? 5.102 1.090 -10.624 1.00 98.44 94 ALA A CA 1
ATOM 643 C C . ALA A 1 94 ? 4.329 1.766 -11.766 1.00 98.44 94 ALA A C 1
ATOM 645 O O . ALA A 1 94 ? 4.784 1.787 -12.907 1.00 98.44 94 ALA A O 1
ATOM 646 N N . ILE A 1 95 ? 3.150 2.312 -11.475 1.00 98.81 95 ILE A N 1
ATOM 647 C CA . ILE A 1 95 ? 2.282 2.971 -12.456 1.00 98.81 95 ILE A CA 1
ATOM 648 C C . ILE A 1 95 ? 1.969 4.394 -11.987 1.00 98.81 95 ILE A C 1
ATOM 650 O O . ILE A 1 95 ? 1.231 4.600 -11.026 1.00 98.81 95 ILE A O 1
ATOM 654 N N . GLY A 1 96 ? 2.489 5.396 -12.688 1.00 98.69 96 GLY A N 1
ATOM 655 C CA . GLY A 1 96 ? 2.309 6.813 -12.386 1.00 98.69 96 GLY A CA 1
ATOM 656 C C . GLY A 1 96 ? 3.547 7.640 -12.723 1.00 98.69 96 GLY A C 1
ATOM 657 O O . GLY A 1 96 ? 4.658 7.130 -12.826 1.00 98.69 96 GLY A O 1
ATOM 658 N N . ASN A 1 97 ? 3.375 8.952 -12.898 1.00 98.69 97 ASN A N 1
ATOM 659 C CA . ASN A 1 97 ? 4.524 9.843 -13.063 1.00 98.69 97 ASN A CA 1
ATOM 660 C C . ASN A 1 97 ? 5.391 9.814 -11.796 1.00 98.69 97 ASN A C 1
ATOM 662 O O . ASN A 1 97 ? 4.872 10.014 -10.700 1.00 98.69 97 ASN A O 1
ATOM 666 N N . ASN A 1 98 ? 6.687 9.538 -11.951 1.00 98.50 98 ASN A N 1
ATOM 667 C CA . ASN A 1 98 ? 7.653 9.398 -10.858 1.00 98.50 98 ASN A CA 1
ATOM 668 C C . ASN A 1 98 ? 7.250 8.381 -9.770 1.00 98.50 98 ASN A C 1
ATOM 670 O O . ASN A 1 98 ? 7.705 8.486 -8.631 1.00 98.50 98 ASN A O 1
ATOM 674 N N . SER A 1 99 ? 6.384 7.407 -10.079 1.00 98.75 99 SER A N 1
ATOM 675 C CA . SER A 1 99 ? 6.078 6.328 -9.135 1.00 98.75 99 SER A CA 1
ATOM 676 C C . SER A 1 99 ? 7.317 5.464 -8.917 1.00 98.75 99 SER A C 1
ATOM 678 O O . SER A 1 99 ? 8.008 5.142 -9.884 1.00 98.75 99 SER A O 1
ATOM 680 N N . ASN A 1 100 ? 7.579 5.045 -7.683 1.00 98.06 100 ASN A N 1
ATOM 681 C CA . ASN A 1 100 ? 8.740 4.229 -7.349 1.00 98.06 100 ASN A CA 1
ATOM 682 C C . ASN A 1 100 ? 8.322 2.996 -6.541 1.00 98.06 100 ASN A C 1
ATOM 684 O O . ASN A 1 100 ? 7.825 3.122 -5.423 1.00 98.06 100 ASN A O 1
ATOM 688 N N . SER A 1 101 ? 8.541 1.813 -7.106 1.00 97.31 101 SER A N 1
ATOM 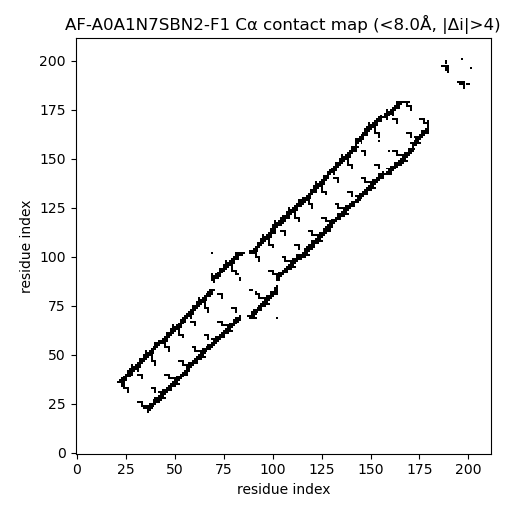689 C CA . SER A 1 101 ? 8.298 0.536 -6.443 1.00 97.31 101 SER A CA 1
ATOM 690 C C . SER A 1 101 ? 9.594 -0.085 -5.934 1.00 97.31 101 SER A C 1
ATOM 692 O O . SER A 1 101 ? 10.528 -0.272 -6.714 1.00 97.31 101 SER A O 1
ATOM 694 N N . GLY A 1 102 ? 9.615 -0.486 -4.659 1.00 93.25 102 GLY A N 1
ATOM 695 C CA . GLY A 1 102 ? 10.536 -1.506 -4.150 1.00 93.25 102 GLY A CA 1
ATOM 696 C C . GLY A 1 102 ? 10.287 -2.882 -4.786 1.00 93.25 102 GLY A C 1
ATOM 697 O O . GLY A 1 102 ? 9.403 -3.039 -5.641 1.00 93.25 102 GLY A O 1
ATOM 698 N N . GLY A 1 103 ? 11.068 -3.881 -4.382 1.00 91.12 103 GLY A N 1
ATOM 699 C CA . GLY A 1 103 ? 10.961 -5.247 -4.884 1.00 91.12 103 GLY A CA 1
ATOM 700 C C . GLY A 1 103 ? 9.643 -5.905 -4.469 1.00 91.12 103 GLY A C 1
ATOM 701 O O . GLY A 1 103 ? 9.178 -5.740 -3.343 1.00 91.12 103 GLY A O 1
ATOM 702 N N . LYS A 1 104 ? 9.021 -6.660 -5.387 1.00 92.25 104 LYS A N 1
ATOM 703 C CA . LYS A 1 104 ? 7.741 -7.373 -5.160 1.00 92.25 104 LYS A CA 1
ATOM 704 C C . LYS A 1 104 ? 6.587 -6.477 -4.668 1.00 92.25 104 LYS A C 1
ATOM 706 O O . LYS A 1 104 ? 5.638 -6.975 -4.067 1.00 92.25 104 LYS A O 1
ATOM 711 N N . SER A 1 105 ? 6.673 -5.170 -4.904 1.00 96.50 105 SER A N 1
ATOM 712 C CA . SER A 1 105 ? 5.682 -4.187 -4.462 1.00 96.50 105 SER A CA 1
ATOM 713 C C . SER A 1 105 ? 4.726 -3.801 -5.598 1.00 96.50 105 SER A C 1
ATOM 715 O O . SER A 1 105 ? 5.037 -3.957 -6.781 1.00 96.50 105 SER A O 1
ATOM 717 N N . LEU A 1 106 ? 3.557 -3.276 -5.234 1.00 98.06 106 LEU A N 1
ATOM 718 C CA . LEU A 1 106 ? 2.594 -2.651 -6.141 1.00 98.06 106 LEU A CA 1
ATOM 719 C C . LEU A 1 106 ? 2.485 -1.168 -5.801 1.00 98.06 106 LEU A C 1
ATOM 721 O O . LEU A 1 106 ? 2.108 -0.818 -4.688 1.00 98.06 106 LEU A O 1
ATOM 725 N N . VAL A 1 107 ? 2.755 -0.298 -6.767 1.00 98.75 107 VAL A N 1
ATOM 726 C CA . VAL A 1 107 ? 2.699 1.154 -6.609 1.00 98.75 107 VAL A CA 1
ATOM 727 C C . VAL A 1 107 ? 1.891 1.767 -7.745 1.00 98.75 107 VAL A C 1
ATOM 729 O O . VAL A 1 107 ? 2.250 1.636 -8.912 1.00 98.75 107 VAL A O 1
ATOM 732 N N . VAL A 1 108 ? 0.803 2.459 -7.411 1.00 98.81 108 VAL A N 1
ATOM 733 C CA . VAL A 1 108 ? -0.085 3.126 -8.370 1.00 98.81 108 VAL A CA 1
ATOM 734 C C . VAL A 1 108 ? -0.383 4.550 -7.903 1.00 98.81 108 VAL A C 1
ATOM 736 O O . VAL A 1 108 ? -1.057 4.760 -6.898 1.00 98.81 108 VAL A O 1
ATOM 739 N N . GLY A 1 109 ? 0.085 5.549 -8.645 1.00 98.75 109 GLY A N 1
ATOM 740 C CA . GLY A 1 109 ? -0.138 6.967 -8.362 1.00 98.75 109 GLY A CA 1
ATOM 741 C C . GLY A 1 109 ? 1.079 7.833 -8.681 1.00 98.75 109 GLY A C 1
ATOM 742 O O . GLY A 1 109 ? 2.221 7.382 -8.615 1.00 98.75 109 GLY A O 1
ATOM 743 N N . ALA A 1 110 ? 0.843 9.102 -9.019 1.00 98.81 110 ALA A N 1
ATOM 744 C CA . ALA A 1 110 ? 1.932 10.050 -9.241 1.00 98.81 110 ALA A CA 1
ATOM 745 C C . ALA A 1 110 ? 2.710 10.289 -7.938 1.00 98.81 110 ALA A C 1
ATOM 747 O O . ALA A 1 110 ? 2.107 10.519 -6.889 1.00 98.81 110 ALA A O 1
ATOM 748 N N . ASN A 1 111 ? 4.040 10.222 -7.997 1.00 98.69 111 ASN A N 1
ATOM 749 C CA . ASN A 1 111 ? 4.940 10.342 -6.844 1.00 98.69 111 ASN A CA 1
ATOM 750 C C . ASN A 1 111 ? 4.665 9.331 -5.709 1.00 98.69 111 ASN A C 1
ATOM 752 O O . ASN A 1 111 ? 5.113 9.537 -4.581 1.00 98.69 111 ASN A O 1
ATOM 756 N N . ALA A 1 112 ? 3.904 8.265 -5.974 1.00 98.81 112 ALA A N 1
ATOM 757 C CA . ALA A 1 112 ? 3.666 7.195 -5.016 1.00 98.81 112 ALA A CA 1
ATOM 758 C C . ALA A 1 112 ? 4.945 6.369 -4.827 1.00 98.81 112 ALA A C 1
ATOM 760 O O . ALA A 1 112 ? 5.689 6.149 -5.789 1.00 98.81 112 ALA A O 1
ATOM 761 N N . LYS A 1 113 ? 5.210 5.910 -3.601 1.00 98.50 113 LYS A N 1
ATOM 762 C CA . LYS A 1 113 ? 6.478 5.255 -3.272 1.00 98.50 113 LYS A CA 1
ATOM 763 C C . LYS A 1 113 ? 6.327 4.072 -2.321 1.00 98.50 113 LYS A C 1
ATOM 765 O O . LYS A 1 113 ? 5.978 4.244 -1.160 1.00 98.50 113 LYS A O 1
ATOM 770 N N . ALA A 1 114 ? 6.708 2.885 -2.769 1.00 97.50 114 ALA A N 1
ATOM 771 C CA . ALA A 1 114 ? 7.106 1.821 -1.855 1.00 97.50 114 ALA A CA 1
ATOM 772 C C . ALA A 1 114 ? 8.580 2.051 -1.493 1.00 97.50 114 ALA A C 1
ATOM 774 O O . ALA A 1 114 ? 9.450 1.970 -2.359 1.00 97.50 114 ALA A O 1
ATOM 775 N N . THR A 1 115 ? 8.866 2.432 -0.245 1.00 95.06 115 THR A N 1
ATOM 776 C CA . THR A 1 115 ? 10.246 2.702 0.203 1.00 95.06 115 THR A CA 1
ATOM 777 C C . THR A 1 115 ? 11.040 1.432 0.462 1.00 95.06 115 THR A C 1
ATOM 779 O O . THR A 1 115 ? 12.259 1.505 0.571 1.00 95.06 115 THR A O 1
ATOM 782 N N . ASP A 1 116 ? 10.344 0.307 0.566 1.00 93.81 116 ASP A N 1
ATOM 783 C CA . ASP A 1 116 ? 10.892 -1.016 0.813 1.00 93.81 116 ASP A CA 1
ATOM 784 C C . ASP A 1 116 ? 10.064 -2.055 0.035 1.00 93.81 116 ASP A C 1
ATOM 786 O O . ASP A 1 116 ? 9.178 -1.719 -0.766 1.00 93.81 116 ASP A O 1
ATOM 790 N N . ASP A 1 117 ? 10.370 -3.319 0.262 1.00 91.50 117 ASP A N 1
ATOM 791 C CA . ASP A 1 117 ? 9.802 -4.444 -0.453 1.00 91.50 117 ASP A CA 1
ATOM 792 C C . ASP A 1 117 ? 8.445 -4.906 0.099 1.00 91.50 117 ASP A C 1
ATOM 794 O O . ASP A 1 117 ? 8.080 -4.663 1.252 1.00 91.50 117 ASP A O 1
ATOM 798 N N . VAL A 1 118 ? 7.710 -5.637 -0.745 1.00 94.75 118 VAL A N 1
ATOM 799 C CA . VAL A 1 118 ? 6.436 -6.297 -0.399 1.00 94.75 118 VAL A CA 1
ATOM 800 C C . VAL A 1 118 ? 5.362 -5.299 0.071 1.00 94.75 118 VAL A C 1
ATOM 802 O O . VAL A 1 118 ? 4.529 -5.591 0.924 1.00 94.75 118 VAL A O 1
ATOM 805 N N . ALA A 1 119 ? 5.366 -4.095 -0.492 1.00 97.19 119 ALA A N 1
ATOM 806 C CA . ALA A 1 119 ? 4.440 -3.028 -0.138 1.00 97.19 119 ALA A CA 1
ATOM 807 C C . ALA A 1 119 ? 3.319 -2.864 -1.176 1.00 97.19 119 ALA A C 1
ATOM 809 O O . ALA A 1 119 ? 3.508 -3.109 -2.370 1.00 97.19 119 ALA A O 1
ATOM 810 N N . VAL A 1 120 ? 2.160 -2.370 -0.740 1.00 98.62 120 VAL A N 1
ATOM 811 C CA . VAL A 1 120 ? 1.062 -1.950 -1.625 1.00 98.62 120 VAL A CA 1
ATOM 812 C C . VAL A 1 120 ? 0.787 -0.471 -1.411 1.00 98.62 120 VAL A C 1
ATOM 814 O O . VAL A 1 120 ? 0.422 -0.052 -0.319 1.00 98.62 120 VAL A O 1
ATOM 817 N N . VAL A 1 121 ? 0.937 0.330 -2.458 1.00 98.81 121 VAL A N 1
ATOM 818 C CA . VAL A 1 121 ? 0.840 1.787 -2.406 1.00 98.81 121 VAL A CA 1
ATOM 819 C C . VAL A 1 121 ? -0.084 2.264 -3.518 1.00 98.81 121 VAL A C 1
ATOM 821 O O . VAL A 1 121 ? 0.225 2.114 -4.695 1.00 98.81 121 VAL A O 1
ATOM 824 N N . ILE A 1 122 ? -1.235 2.832 -3.169 1.00 98.88 122 ILE A N 1
ATOM 825 C CA . ILE A 1 122 ? -2.231 3.307 -4.134 1.00 98.88 122 ILE A CA 1
ATOM 826 C C . ILE A 1 122 ? -2.662 4.722 -3.756 1.00 98.88 122 ILE A C 1
ATOM 828 O O . ILE A 1 122 ? -3.413 4.921 -2.807 1.00 98.88 122 ILE A O 1
ATOM 832 N N . GLY A 1 123 ? -2.240 5.717 -4.530 1.00 98.75 123 GLY A N 1
ATOM 833 C CA . GLY A 1 123 ? -2.612 7.118 -4.346 1.00 98.75 123 GLY A CA 1
ATOM 834 C C . GLY A 1 123 ? -1.453 8.073 -4.603 1.00 98.75 123 GLY A C 1
ATOM 835 O O . GLY A 1 123 ? -0.297 7.757 -4.333 1.00 98.75 123 GLY A O 1
ATOM 836 N N . GLU A 1 124 ? -1.760 9.267 -5.103 1.00 98.81 124 GLU A N 1
ATOM 837 C CA . GLU A 1 124 ? -0.760 10.320 -5.306 1.00 98.81 124 GLU A CA 1
ATOM 838 C C . GLU A 1 124 ? -0.005 10.628 -4.003 1.00 98.81 124 GLU A C 1
ATOM 840 O O . GLU A 1 124 ? -0.620 10.779 -2.941 1.00 98.81 124 GLU A O 1
ATOM 845 N N . SER A 1 125 ? 1.326 10.703 -4.094 1.00 98.69 125 SER A N 1
ATOM 846 C CA . SER A 1 125 ? 2.233 11.001 -2.976 1.00 98.69 125 SER A CA 1
ATOM 847 C C . SER A 1 125 ? 2.052 10.097 -1.749 1.00 98.69 125 SER A C 1
ATOM 849 O O . SER A 1 125 ? 2.406 10.486 -0.638 1.00 98.69 125 SER A O 1
ATOM 851 N N . SER A 1 126 ? 1.477 8.905 -1.921 1.00 98.81 126 SER A N 1
ATOM 852 C CA . SER A 1 126 ? 1.379 7.918 -0.847 1.00 98.81 126 SER A CA 1
ATOM 853 C C . SER A 1 126 ? 2.696 7.166 -0.674 1.00 98.81 126 SER A C 1
ATOM 855 O O . SER A 1 126 ? 3.512 7.081 -1.596 1.00 98.81 126 SER A O 1
ATOM 857 N N . THR A 1 127 ? 2.952 6.666 0.531 1.00 98.75 127 THR A N 1
ATOM 858 C CA . THR A 1 127 ? 4.193 5.963 0.857 1.00 98.75 127 THR A CA 1
ATOM 859 C C . THR A 1 127 ? 3.938 4.781 1.780 1.00 98.75 127 THR A C 1
ATOM 861 O O . THR A 1 127 ? 3.210 4.918 2.759 1.00 98.75 127 THR A O 1
ATOM 864 N N . ALA A 1 128 ? 4.558 3.636 1.502 1.00 98.50 128 ALA A N 1
ATOM 865 C CA . ALA A 1 128 ? 4.583 2.504 2.427 1.00 98.50 128 ALA A CA 1
ATOM 866 C C . ALA A 1 128 ? 5.984 1.889 2.526 1.00 98.50 128 ALA A C 1
ATOM 868 O O . ALA A 1 128 ? 6.694 1.780 1.524 1.00 98.50 128 ALA A O 1
ATOM 869 N N . GLY A 1 129 ? 6.360 1.506 3.745 1.00 96.38 129 GLY A N 1
ATOM 870 C CA . GLY A 1 129 ? 7.552 0.717 4.049 1.00 96.38 129 GLY A CA 1
ATOM 871 C C . GLY A 1 129 ? 7.353 -0.787 3.858 1.00 96.38 129 GLY A C 1
ATOM 872 O O . GLY A 1 129 ? 6.438 -1.222 3.162 1.00 96.38 129 GLY A O 1
ATOM 873 N N . TYR A 1 130 ? 8.223 -1.567 4.496 1.00 95.88 130 TYR A N 1
ATOM 874 C CA . TYR A 1 130 ? 8.279 -3.023 4.358 1.00 95.88 130 TYR A CA 1
ATOM 875 C C . TYR A 1 130 ? 6.982 -3.708 4.799 1.00 95.88 130 TYR A C 1
ATOM 877 O O . TYR A 1 130 ? 6.488 -3.445 5.901 1.00 95.88 130 TYR A O 1
ATOM 885 N N . GLU A 1 131 ? 6.459 -4.594 3.944 1.00 96.81 131 GLU A N 1
ATOM 886 C CA . GLU A 1 131 ? 5.233 -5.380 4.181 1.00 96.81 131 GLU A CA 1
ATOM 887 C C . GLU A 1 131 ? 3.990 -4.535 4.513 1.00 96.81 131 GLU A C 1
ATOM 889 O O . GLU A 1 131 ? 3.071 -4.985 5.196 1.00 96.81 131 GLU A O 1
ATOM 894 N N . SER A 1 132 ? 3.949 -3.290 4.039 1.00 98.44 132 SER A N 1
ATOM 895 C CA . SER A 1 132 ? 2.930 -2.319 4.437 1.00 98.44 132 SER A CA 1
ATOM 896 C C . SER A 1 132 ? 1.987 -1.922 3.302 1.00 98.44 132 SER A C 1
ATOM 898 O O . SER A 1 132 ? 2.314 -1.997 2.118 1.00 98.44 132 SER A O 1
ATOM 900 N N . VAL A 1 133 ? 0.796 -1.446 3.672 1.00 98.81 133 VAL A N 1
ATOM 901 C CA . VAL A 1 133 ? -0.270 -1.047 2.743 1.00 98.81 133 VAL A CA 1
ATOM 902 C C . VAL A 1 133 ? -0.642 0.421 2.953 1.00 98.81 133 VAL A C 1
ATOM 904 O O . VAL A 1 133 ? -1.121 0.792 4.016 1.00 98.81 133 VAL A O 1
ATOM 907 N N . ALA A 1 134 ? -0.494 1.272 1.943 1.00 98.81 134 ALA A N 1
ATOM 908 C CA . ALA A 1 134 ? -0.955 2.659 1.961 1.00 98.81 134 ALA A CA 1
ATOM 909 C C . ALA A 1 134 ? -1.926 2.908 0.802 1.00 98.81 134 ALA A C 1
ATOM 911 O O . ALA A 1 134 ? -1.542 2.853 -0.363 1.00 98.81 134 ALA A O 1
ATOM 912 N N . VAL A 1 135 ? -3.190 3.201 1.107 1.00 98.88 135 VAL A N 1
ATOM 913 C CA . VAL A 1 135 ? -4.233 3.461 0.106 1.00 98.88 135 VAL A CA 1
ATOM 914 C C . VAL A 1 135 ? -4.895 4.805 0.387 1.00 98.88 135 VAL A C 1
ATOM 916 O O . VAL A 1 135 ? -5.560 4.983 1.402 1.00 98.88 135 VAL A O 1
ATOM 919 N N . GLY A 1 136 ? -4.747 5.751 -0.534 1.00 98.81 136 GLY A N 1
ATOM 920 C CA . GLY A 1 136 ? -5.273 7.111 -0.459 1.00 98.81 136 GLY A CA 1
ATOM 921 C C . GLY A 1 136 ? -4.195 8.157 -0.737 1.00 98.81 136 GLY A C 1
ATOM 922 O O . GLY A 1 136 ? -3.015 7.943 -0.475 1.00 98.81 136 GLY A O 1
ATOM 923 N N . ARG A 1 137 ? -4.594 9.325 -1.257 1.00 98.81 137 ARG A N 1
ATOM 924 C CA . ARG A 1 137 ? -3.659 10.437 -1.497 1.00 98.81 137 ARG A CA 1
ATOM 925 C C . ARG A 1 137 ? -2.950 10.826 -0.198 1.00 98.81 137 ARG A C 1
ATOM 927 O O . ARG A 1 137 ? -3.617 11.124 0.796 1.00 98.81 137 ARG A O 1
ATOM 934 N N . GLY A 1 138 ? -1.620 10.833 -0.220 1.00 98.69 138 GLY A N 1
ATOM 935 C CA . GLY A 1 138 ? -0.784 11.146 0.939 1.00 98.69 138 GLY A CA 1
ATOM 936 C C . GLY A 1 138 ? -0.894 10.157 2.106 1.00 98.69 138 GLY A C 1
ATOM 937 O O . GLY A 1 138 ? -0.465 10.496 3.205 1.00 98.69 138 GLY A O 1
ATOM 938 N N . ALA A 1 139 ? -1.490 8.972 1.915 1.00 98.88 139 ALA A N 1
ATOM 939 C CA . ALA A 1 139 ? -1.457 7.920 2.930 1.00 98.88 139 ALA A CA 1
ATOM 940 C C . ALA A 1 139 ? -0.002 7.495 3.187 1.00 98.88 139 ALA A C 1
ATOM 942 O O . ALA A 1 139 ? 0.771 7.360 2.238 1.00 98.88 139 ALA A O 1
ATOM 943 N N . SER A 1 140 ? 0.379 7.301 4.450 1.00 98.75 140 SER A N 1
ATOM 944 C CA . SER A 1 140 ? 1.776 7.063 4.826 1.00 98.75 140 SER A CA 1
ATOM 945 C C . SER A 1 140 ? 1.914 5.965 5.873 1.00 98.75 140 SER A C 1
ATOM 947 O O . SER A 1 140 ? 1.440 6.103 6.998 1.00 98.75 140 SER A O 1
ATOM 949 N N . VAL A 1 141 ? 2.604 4.884 5.530 1.00 98.69 141 VAL A N 1
ATOM 950 C CA . VAL A 1 141 ? 2.978 3.832 6.476 1.00 98.69 141 VAL A CA 1
ATOM 951 C C . VAL A 1 141 ? 4.492 3.756 6.553 1.00 98.69 141 VAL A C 1
ATOM 953 O O . VAL A 1 141 ? 5.152 3.311 5.619 1.00 98.69 141 VAL A O 1
ATOM 956 N N . THR A 1 142 ? 5.043 4.186 7.683 1.00 96.12 142 THR A N 1
ATOM 957 C CA . THR A 1 142 ? 6.488 4.103 7.961 1.00 96.12 142 THR A CA 1
ATOM 958 C C . THR A 1 142 ? 6.833 2.960 8.915 1.00 96.12 142 THR A C 1
ATOM 960 O O . THR A 1 142 ? 7.997 2.579 9.008 1.00 96.12 142 THR A O 1
ATOM 963 N N . GLY A 1 143 ? 5.837 2.404 9.615 1.00 89.44 143 GLY A N 1
ATOM 964 C CA . GLY A 1 143 ? 5.970 1.164 10.384 1.00 89.44 143 GLY A CA 1
ATOM 965 C C . GLY A 1 143 ? 5.996 -0.071 9.483 1.00 89.44 143 GLY A C 1
ATOM 966 O O . GLY A 1 143 ? 5.514 -0.035 8.350 1.00 89.44 143 GLY A O 1
ATOM 967 N N . THR A 1 144 ? 6.555 -1.169 9.985 1.00 95.69 144 THR A N 1
ATOM 968 C CA . THR A 1 144 ? 6.509 -2.472 9.307 1.00 95.69 144 THR A CA 1
ATOM 969 C C . THR A 1 144 ? 5.152 -3.140 9.511 1.00 95.69 144 THR A C 1
ATOM 971 O O . THR A 1 144 ? 4.536 -2.990 10.576 1.00 95.69 144 THR A O 1
ATOM 974 N N . ALA A 1 145 ? 4.697 -3.886 8.501 1.00 97.56 145 ALA A N 1
ATOM 975 C CA . ALA A 1 145 ? 3.434 -4.627 8.540 1.00 97.56 145 ALA A CA 1
ATOM 976 C C . ALA A 1 145 ? 2.215 -3.755 8.921 1.00 97.56 145 ALA A C 1
ATOM 978 O O . ALA A 1 145 ? 1.303 -4.199 9.619 1.00 97.56 145 ALA A O 1
ATOM 979 N N . GLY A 1 146 ? 2.222 -2.477 8.534 1.00 98.38 146 GLY A N 1
ATOM 980 C CA . GLY A 1 146 ? 1.159 -1.524 8.847 1.00 98.38 146 GLY A CA 1
ATOM 981 C C . GLY A 1 146 ? 0.211 -1.296 7.672 1.00 98.38 146 GLY A C 1
ATOM 982 O O . GLY A 1 146 ? 0.570 -1.510 6.515 1.00 98.38 146 GLY A O 1
ATOM 983 N N . ALA A 1 147 ? -0.990 -0.788 7.946 1.00 98.81 147 ALA A N 1
ATOM 984 C CA . ALA A 1 147 ? -1.936 -0.392 6.907 1.00 98.81 147 ALA A CA 1
ATOM 985 C C . ALA A 1 147 ? -2.535 0.998 7.165 1.00 98.81 147 ALA A C 1
ATOM 987 O O . ALA A 1 147 ? -3.090 1.252 8.227 1.00 98.81 147 ALA A O 1
ATOM 988 N N . ALA A 1 148 ? -2.472 1.898 6.187 1.00 98.81 148 ALA A N 1
ATOM 989 C CA . ALA A 1 148 ? -3.143 3.195 6.204 1.00 98.81 148 ALA A CA 1
ATOM 990 C C . ALA A 1 148 ? -4.154 3.270 5.057 1.00 98.81 148 ALA A C 1
ATOM 992 O O . ALA A 1 148 ? -3.782 3.252 3.884 1.00 98.81 148 ALA A O 1
ATOM 993 N N . LEU A 1 149 ? -5.439 3.360 5.396 1.00 98.69 149 LEU A N 1
ATOM 994 C CA . LEU A 1 149 ? -6.557 3.310 4.457 1.00 98.69 149 LEU A CA 1
ATOM 995 C C . LEU A 1 149 ? -7.353 4.618 4.526 1.00 98.69 149 LEU A C 1
ATOM 997 O O . LEU A 1 149 ? -8.251 4.779 5.349 1.00 98.69 149 LEU A O 1
ATOM 1001 N N . GLY A 1 150 ? -7.031 5.568 3.656 1.00 98.56 150 GLY A N 1
ATOM 1002 C CA . GLY A 1 150 ? -7.693 6.864 3.550 1.00 98.56 150 GLY A CA 1
ATOM 1003 C C . GLY A 1 150 ? -6.727 7.991 3.198 1.00 98.56 150 GLY A C 1
ATOM 1004 O O . GLY A 1 150 ? -5.520 7.901 3.404 1.00 98.56 150 GLY A O 1
ATOM 1005 N N . MET A 1 151 ? -7.266 9.099 2.685 1.00 98.62 151 MET A N 1
ATOM 1006 C CA . MET A 1 151 ? -6.470 10.298 2.407 1.00 98.62 151 MET A CA 1
ATOM 1007 C C . MET A 1 151 ? -5.781 10.796 3.682 1.00 98.62 151 MET A C 1
ATOM 1009 O O . MET A 1 151 ? -6.460 11.058 4.679 1.00 98.62 151 MET A O 1
ATOM 1013 N N . ALA A 1 152 ? -4.459 10.953 3.619 1.00 98.56 152 ALA A N 1
ATOM 1014 C CA . ALA A 1 152 ? -3.606 11.354 4.737 1.00 98.56 152 ALA A CA 1
ATOM 1015 C C . ALA A 1 152 ? -3.740 10.475 6.002 1.00 98.56 152 ALA A C 1
ATOM 1017 O O . ALA A 1 152 ? -3.421 10.927 7.099 1.00 98.56 152 ALA A O 1
ATOM 1018 N N . ALA A 1 153 ? -4.227 9.234 5.876 1.00 98.75 153 ALA A N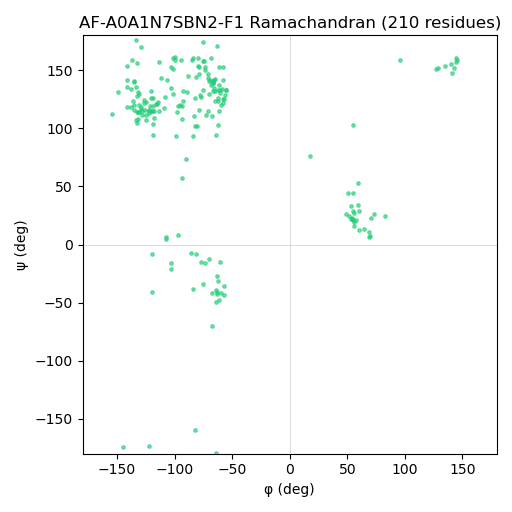 1
ATOM 1019 C CA . ALA A 1 153 ? -4.125 8.259 6.958 1.00 98.75 153 ALA A CA 1
ATOM 1020 C C . ALA A 1 153 ? -2.646 7.913 7.180 1.00 98.75 153 ALA A C 1
ATOM 1022 O O . ALA A 1 153 ? -1.887 7.809 6.212 1.00 98.75 153 ALA A O 1
ATOM 1023 N N . SER A 1 154 ? -2.223 7.736 8.431 1.00 98.62 154 SER A N 1
ATOM 1024 C CA . SER A 1 154 ? -0.822 7.470 8.737 1.00 98.62 154 SER A CA 1
ATOM 1025 C C . SER A 1 154 ? -0.596 6.454 9.850 1.00 98.62 154 SER A C 1
ATOM 1027 O O . SER A 1 154 ? -1.301 6.427 10.859 1.00 98.62 154 SER A O 1
ATOM 1029 N N . VAL A 1 155 ? 0.428 5.625 9.662 1.00 98.75 155 VAL A N 1
ATOM 1030 C CA . VAL A 1 155 ? 0.959 4.698 10.664 1.00 98.75 155 VAL A CA 1
ATOM 1031 C C . VAL A 1 155 ? 2.434 5.034 10.858 1.00 98.75 155 VAL A C 1
ATOM 1033 O O . VAL A 1 155 ? 3.245 4.942 9.928 1.00 98.75 155 VAL A O 1
ATOM 1036 N N . ALA A 1 156 ? 2.771 5.484 12.065 1.00 98.25 156 ALA A N 1
ATOM 1037 C CA . ALA A 1 156 ? 4.124 5.885 12.422 1.00 98.25 156 ALA A CA 1
ATOM 1038 C C . ALA A 1 156 ? 5.081 4.684 12.457 1.00 98.25 156 ALA A C 1
ATOM 1040 O O . ALA A 1 156 ? 4.666 3.541 12.631 1.00 98.25 156 ALA A O 1
ATOM 1041 N N . GLN A 1 157 ? 6.383 4.954 12.373 1.00 97.50 157 GLN A N 1
ATOM 1042 C CA . GLN A 1 157 ? 7.422 3.922 12.382 1.00 97.50 157 GLN A CA 1
ATOM 1043 C C . GLN A 1 157 ? 7.381 3.030 13.632 1.00 97.50 157 GLN A C 1
ATOM 1045 O O . GLN A 1 157 ? 7.613 1.828 13.545 1.00 97.50 157 GLN A O 1
ATOM 1050 N N . SER A 1 158 ? 7.043 3.607 14.788 1.00 96.81 158 SER A N 1
ATOM 1051 C CA . SER A 1 158 ? 6.890 2.883 16.056 1.00 96.81 158 SER A CA 1
ATOM 1052 C C . SER A 1 158 ? 5.615 2.036 16.140 1.00 96.81 158 SER A C 1
ATOM 1054 O O . SER A 1 158 ? 5.504 1.196 17.029 1.00 96.81 158 SER A O 1
ATOM 1056 N N . ALA A 1 159 ? 4.644 2.262 15.255 1.00 97.94 159 ALA A N 1
ATOM 1057 C CA . ALA A 1 159 ? 3.335 1.620 15.263 1.00 97.94 159 ALA A CA 1
ATOM 1058 C C . ALA A 1 159 ? 3.309 0.372 14.369 1.00 97.94 159 ALA A C 1
ATOM 1060 O O . ALA A 1 159 ? 2.518 0.276 13.432 1.00 97.94 159 ALA A O 1
ATOM 1061 N N . THR A 1 160 ? 4.199 -0.585 14.635 1.00 97.44 160 THR A N 1
ATOM 1062 C CA . THR A 1 160 ? 4.257 -1.836 13.864 1.00 97.44 160 THR A CA 1
ATOM 1063 C C . THR A 1 160 ? 2.954 -2.629 13.986 1.00 97.44 160 THR A C 1
ATOM 1065 O O . THR A 1 160 ? 2.228 -2.500 14.981 1.00 97.44 160 THR A O 1
ATOM 1068 N N . ASN A 1 161 ? 2.639 -3.438 12.968 1.00 98.00 161 ASN A N 1
ATOM 1069 C CA . ASN A 1 161 ? 1.458 -4.312 12.964 1.00 98.00 161 ASN A CA 1
ATOM 1070 C C . ASN A 1 161 ? 0.152 -3.567 13.320 1.00 98.00 161 ASN A C 1
ATOM 1072 O O . ASN A 1 161 ? -0.609 -3.988 14.191 1.00 98.00 161 ASN A O 1
ATOM 1076 N N . SER A 1 162 ? -0.055 -2.383 12.737 1.00 98.62 162 SER A N 1
ATOM 1077 C CA . SER A 1 162 ? -1.173 -1.501 13.091 1.00 98.62 162 SER A CA 1
ATOM 1078 C C . SER A 1 162 ? -1.908 -0.959 11.876 1.00 98.62 162 SER A C 1
ATOM 1080 O O . SER A 1 162 ? -1.344 -0.848 10.789 1.00 98.62 162 SER A O 1
ATOM 1082 N N . VAL A 1 163 ? -3.174 -0.583 12.069 1.00 98.75 163 VAL A N 1
ATOM 1083 C CA . VAL A 1 163 ? -4.071 -0.155 10.993 1.00 98.75 163 VAL A CA 1
ATOM 1084 C C . VAL A 1 163 ? -4.691 1.208 11.303 1.00 98.75 163 VAL A C 1
ATOM 1086 O O . VAL A 1 163 ? -5.398 1.374 12.295 1.00 98.75 163 VAL A O 1
ATOM 1089 N N . ALA A 1 164 ? -4.474 2.186 10.429 1.00 98.69 164 ALA A N 1
ATOM 1090 C CA . ALA A 1 164 ? -5.169 3.467 10.410 1.00 98.69 164 ALA A CA 1
ATOM 1091 C C . ALA A 1 164 ? -6.299 3.425 9.369 1.00 98.69 164 ALA A C 1
ATOM 1093 O O . ALA A 1 164 ? -6.037 3.358 8.168 1.00 98.69 164 ALA A O 1
ATOM 1094 N N . ILE A 1 165 ? -7.557 3.494 9.808 1.00 98.56 165 ILE A N 1
ATOM 1095 C CA . ILE A 1 165 ? -8.733 3.489 8.929 1.00 98.56 165 ILE A CA 1
ATOM 1096 C C . ILE A 1 165 ? -9.375 4.876 8.908 1.00 98.56 165 ILE A C 1
ATOM 1098 O O . ILE A 1 165 ? -9.735 5.444 9.942 1.00 98.56 165 ILE A O 1
ATOM 1102 N N . GLY A 1 166 ? -9.564 5.402 7.702 1.00 98.38 166 GLY A N 1
ATOM 1103 C CA . GLY A 1 166 ? -10.236 6.659 7.419 1.00 98.38 166 GLY A CA 1
ATOM 1104 C C . GLY A 1 166 ? -9.291 7.850 7.262 1.00 98.38 166 GLY A C 1
ATOM 1105 O O . GLY A 1 166 ? -8.151 7.852 7.720 1.00 98.38 166 GLY A O 1
ATOM 1106 N N . SER A 1 167 ? -9.788 8.892 6.589 1.00 98.31 167 SER A N 1
ATOM 1107 C CA . SER A 1 167 ? -9.003 10.096 6.306 1.00 98.31 167 SER A CA 1
ATOM 1108 C C . SER A 1 167 ? -8.495 10.764 7.585 1.00 98.31 167 SER A C 1
ATOM 1110 O O . SER A 1 167 ? -9.267 10.9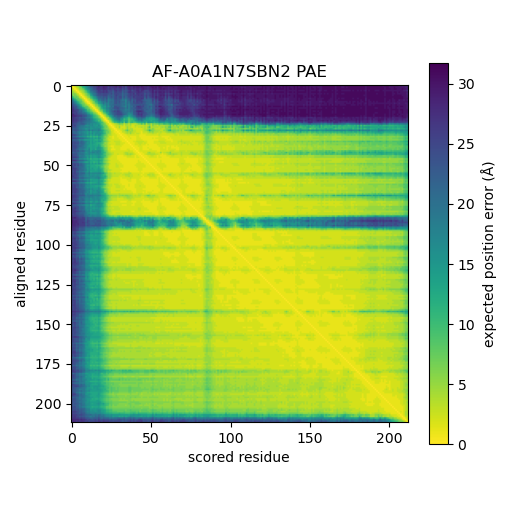30 8.535 1.00 98.31 167 SER A O 1
ATOM 1112 N N . GLY A 1 168 ? -7.209 11.127 7.581 1.00 98.12 168 GLY A N 1
ATOM 1113 C CA . GLY A 1 168 ? -6.537 11.831 8.675 1.00 98.12 168 GLY A CA 1
ATOM 1114 C C . GLY A 1 168 ? -6.340 11.016 9.956 1.00 98.12 168 GLY A C 1
ATOM 1115 O O . GLY A 1 168 ? -5.920 11.575 10.965 1.00 98.12 168 GLY A O 1
ATOM 1116 N N . THR A 1 169 ? -6.653 9.718 9.953 1.00 98.62 169 THR A N 1
ATOM 1117 C CA . THR A 1 169 ? -6.398 8.851 11.106 1.00 98.62 169 THR A CA 1
ATOM 1118 C C . THR A 1 169 ? -4.895 8.626 11.258 1.00 98.62 169 THR A C 1
ATOM 1120 O O . THR A 1 169 ? -4.243 8.216 10.302 1.00 98.62 169 THR A O 1
ATOM 1123 N N . THR A 1 170 ? -4.362 8.835 12.462 1.00 98.31 170 THR A N 1
ATOM 1124 C CA . THR A 1 170 ? -2.940 8.640 12.780 1.00 98.31 170 THR A CA 1
ATOM 1125 C C . THR A 1 170 ? -2.779 7.600 13.877 1.00 98.31 170 THR A C 1
ATOM 1127 O O . THR A 1 170 ? -3.443 7.682 14.910 1.00 98.31 170 THR A O 1
ATOM 1130 N N . VAL A 1 171 ? -1.873 6.648 13.668 1.00 98.44 171 VAL A N 1
ATOM 1131 C CA . VAL A 1 171 ? -1.546 5.597 14.635 1.00 98.44 171 VAL A CA 1
ATOM 1132 C C . VAL A 1 171 ? -0.080 5.689 15.037 1.00 98.44 171 VAL A C 1
ATOM 1134 O O . VAL A 1 171 ? 0.809 5.682 14.188 1.00 98.44 171 VAL A O 1
ATOM 1137 N N . THR A 1 172 ? 0.171 5.766 16.343 1.00 97.56 172 THR A N 1
ATOM 1138 C CA . THR A 1 172 ? 1.517 5.879 16.938 1.00 97.56 172 THR A CA 1
ATOM 1139 C C . THR A 1 172 ? 1.876 4.719 17.871 1.00 97.56 172 THR A C 1
ATOM 1141 O O . THR A 1 172 ? 3.032 4.595 18.277 1.00 97.56 172 THR A O 1
ATOM 1144 N N . GLN A 1 173 ? 0.910 3.848 18.167 1.00 97.81 173 GLN A N 1
ATOM 1145 C CA . GLN A 1 173 ? 1.055 2.668 19.016 1.00 97.81 173 GLN A CA 1
ATOM 1146 C C . GLN A 1 173 ? 1.052 1.397 18.162 1.00 97.81 173 GLN A C 1
ATOM 1148 O O . GLN A 1 173 ? 0.295 1.321 17.203 1.00 97.81 173 GLN A O 1
ATOM 1153 N N . ALA A 1 174 ? 1.880 0.411 18.514 1.00 98.25 174 ALA A N 1
ATOM 1154 C CA . ALA A 1 174 ? 1.913 -0.888 17.843 1.00 98.25 174 ALA A CA 1
ATOM 1155 C C . ALA A 1 174 ? 0.705 -1.775 18.205 1.00 98.25 174 ALA A C 1
ATOM 1157 O O . ALA A 1 174 ? 0.125 -1.626 19.282 1.00 98.25 174 ALA A O 1
ATOM 1158 N N . ASN A 1 175 ? 0.397 -2.754 17.348 1.00 97.94 175 ASN A N 1
ATOM 1159 C CA . ASN A 1 175 ? -0.674 -3.743 17.526 1.00 97.94 175 ASN A CA 1
ATOM 1160 C C . ASN A 1 175 ? -2.065 -3.132 17.773 1.00 97.94 175 ASN A C 1
ATOM 1162 O O . ASN A 1 175 ? -2.788 -3.569 18.669 1.00 97.94 175 ASN A O 1
ATOM 1166 N N . THR A 1 176 ? -2.447 -2.106 17.007 1.00 98.06 176 THR A N 1
ATOM 1167 C CA . THR A 1 176 ? -3.754 -1.449 17.169 1.00 98.06 176 THR A CA 1
ATOM 1168 C C . THR A 1 176 ? -4.452 -1.153 15.845 1.00 98.06 176 THR A C 1
ATOM 1170 O O . THR A 1 176 ? -3.822 -1.035 14.795 1.00 98.06 176 THR A O 1
ATOM 1173 N N . VAL A 1 177 ? -5.772 -0.986 15.908 1.00 98.50 177 VAL A N 1
ATOM 1174 C CA . VAL A 1 177 ? -6.608 -0.513 14.803 1.00 98.50 177 VAL A CA 1
ATOM 1175 C C . VAL A 1 177 ? -7.292 0.777 15.244 1.00 98.50 177 VAL A C 1
ATOM 1177 O O . VAL A 1 177 ? -8.128 0.765 16.145 1.00 98.50 177 VAL A O 1
ATOM 1180 N N . ALA A 1 178 ? -6.966 1.899 14.606 1.00 98.19 178 ALA A N 1
ATOM 1181 C CA . ALA A 1 178 ? -7.634 3.173 14.850 1.00 98.19 178 ALA A CA 1
ATOM 1182 C C . ALA A 1 178 ? -8.624 3.491 13.728 1.00 98.19 178 ALA A C 1
ATOM 1184 O O . ALA A 1 178 ? -8.290 3.422 12.548 1.00 98.19 178 ALA A O 1
ATOM 1185 N N . VAL A 1 179 ? -9.829 3.923 14.105 1.00 98.00 179 VAL A N 1
ATOM 1186 C CA . VAL A 1 179 ? -10.889 4.344 13.167 1.00 98.00 179 VAL A CA 1
ATOM 1187 C C . VAL A 1 179 ? -11.114 5.859 13.145 1.00 98.00 179 VAL A C 1
ATOM 1189 O O . VAL A 1 179 ? -12.035 6.331 12.489 1.00 98.00 179 VAL A O 1
ATOM 1192 N N . GLY A 1 180 ? -10.303 6.643 13.865 1.00 95.12 180 GLY A N 1
ATOM 1193 C CA . GLY A 1 180 ? -10.287 8.113 13.807 1.00 95.12 180 GLY A CA 1
ATOM 1194 C C . GLY A 1 180 ? -11.608 8.809 14.162 1.00 95.12 180 GLY A C 1
ATOM 1195 O O . GLY A 1 180 ? -12.097 9.616 13.377 1.00 95.12 180 GLY A O 1
ATOM 1196 N N . GLY A 1 181 ? -12.191 8.498 15.327 1.00 94.06 181 GLY A N 1
ATOM 1197 C CA . GLY A 1 181 ? -13.374 9.205 15.849 1.00 94.06 181 GLY A CA 1
ATOM 1198 C C . GLY A 1 181 ? -14.685 8.893 15.121 1.00 94.06 181 GLY A C 1
ATOM 1199 O O . GLY A 1 181 ? -15.588 9.724 15.082 1.00 94.06 181 GLY A O 1
ATOM 1200 N N . ARG A 1 182 ? -14.782 7.712 14.509 1.00 96.19 182 ARG A N 1
ATOM 1201 C CA . ARG A 1 182 ? -15.948 7.264 13.738 1.00 96.19 182 ARG A CA 1
ATOM 1202 C C . ARG A 1 182 ? -16.805 6.303 14.556 1.00 96.19 182 ARG A C 1
ATOM 1204 O O . ARG A 1 182 ? -16.287 5.564 15.389 1.00 96.19 182 ARG A O 1
ATOM 1211 N N . SER A 1 183 ? -18.107 6.277 14.279 1.00 97.19 183 SER A N 1
ATOM 1212 C CA . SER A 1 183 ? -19.003 5.236 14.782 1.00 97.19 183 SER A CA 1
ATOM 1213 C C . SER A 1 183 ? -18.791 3.937 14.009 1.00 97.19 183 SER A C 1
ATOM 1215 O O . SER A 1 183 ? -18.802 3.944 12.776 1.00 97.19 183 SER A O 1
ATOM 1217 N N . ILE A 1 184 ? -18.668 2.823 14.725 1.00 97.31 184 ILE A N 1
ATOM 1218 C CA . ILE A 1 184 ? -18.670 1.481 14.140 1.00 97.31 184 ILE A CA 1
ATOM 1219 C C . ILE A 1 184 ? -20.104 0.955 14.246 1.00 97.31 184 ILE A C 1
ATOM 1221 O O . ILE A 1 184 ? -20.663 0.897 15.337 1.00 97.31 184 ILE A O 1
ATOM 1225 N N . SER A 1 185 ? -20.720 0.634 13.110 1.00 97.00 185 SER A N 1
ATOM 1226 C CA . SER A 1 185 ? -22.112 0.167 13.020 1.00 97.00 185 SER A CA 1
ATOM 1227 C C . SER A 1 185 ? -22.190 -1.115 12.193 1.00 97.00 185 SER A C 1
ATOM 1229 O O . SER A 1 185 ? -21.193 -1.498 11.586 1.00 97.00 185 SER A O 1
ATOM 1231 N N . GLN A 1 186 ? -23.355 -1.778 12.182 1.00 96.94 186 GLN A N 1
ATOM 1232 C CA . GLN A 1 186 ? -23.531 -3.126 11.606 1.00 96.94 186 GLN A CA 1
ATOM 1233 C C . GLN A 1 186 ? -22.640 -4.187 12.273 1.00 96.94 186 GLN A C 1
ATOM 1235 O O . GLN A 1 186 ? -22.249 -5.178 11.659 1.00 96.94 186 GLN A O 1
ATOM 1240 N N . LEU A 1 187 ? -22.331 -3.970 13.551 1.00 97.69 187 LEU A N 1
ATOM 1241 C CA . LEU A 1 187 ? -21.644 -4.936 14.389 1.00 97.69 187 LEU A CA 1
ATOM 1242 C C . LEU A 1 187 ? -22.675 -5.931 14.928 1.00 97.69 187 LEU A C 1
ATOM 1244 O O . LEU A 1 187 ? -23.681 -5.516 15.500 1.00 97.69 187 LEU A O 1
ATOM 1248 N N . SER A 1 188 ? -22.435 -7.222 14.712 1.00 97.94 188 SER A N 1
ATOM 1249 C CA . SER A 1 188 ? -23.208 -8.275 15.376 1.00 97.94 188 SER A CA 1
ATOM 1250 C C . SER A 1 188 ? -22.795 -8.381 16.839 1.00 97.94 188 SER A C 1
ATOM 1252 O O . SER A 1 188 ? -21.654 -8.076 17.180 1.00 97.94 188 SER A O 1
ATOM 1254 N N . ASP A 1 189 ? -23.713 -8.841 17.678 1.00 98.06 189 ASP A N 1
ATOM 1255 C CA . ASP A 1 189 ? -23.458 -9.080 19.094 1.00 98.06 189 ASP A CA 1
ATOM 1256 C C . ASP A 1 189 ? -22.263 -10.015 19.316 1.00 98.06 189 ASP A C 1
ATOM 1258 O O . ASP A 1 189 ? -22.153 -11.072 18.689 1.00 98.06 189 ASP A O 1
ATOM 1262 N N . GLY A 1 190 ? -21.370 -9.617 20.225 1.00 98.06 190 GLY A N 1
ATOM 1263 C CA . GLY A 1 190 ? -20.204 -10.407 20.604 1.00 98.06 190 GLY A CA 1
ATOM 1264 C C . GLY A 1 190 ? -20.594 -11.649 21.404 1.00 98.06 190 GLY A C 1
ATOM 1265 O O . GLY A 1 190 ? -21.484 -11.597 22.252 1.00 98.06 190 GLY A O 1
ATOM 1266 N N . VAL A 1 191 ? -19.922 -12.772 21.159 1.00 97.62 191 VAL A N 1
ATOM 1267 C CA . VAL A 1 191 ? -20.184 -14.058 21.827 1.00 97.62 191 VAL A CA 1
ATOM 1268 C C . VAL A 1 191 ? -18.950 -14.542 22.589 1.00 97.62 191 VAL A C 1
ATOM 1270 O O . VAL A 1 191 ? -19.071 -15.051 23.704 1.00 97.62 191 VAL A O 1
ATOM 1273 N N . ALA A 1 192 ? -17.758 -14.385 22.015 1.00 98.19 192 ALA A N 1
ATOM 1274 C CA . ALA A 1 192 ? -16.501 -14.767 22.643 1.00 98.19 192 ALA A CA 1
ATOM 1275 C C . ALA A 1 192 ? -15.953 -13.657 23.566 1.00 98.19 192 ALA A C 1
ATOM 1277 O O . ALA A 1 192 ? -16.248 -12.478 23.367 1.00 98.19 192 ALA A O 1
ATOM 1278 N N . PRO A 1 193 ? -15.075 -13.988 24.537 1.00 98.00 193 PRO A N 1
ATOM 1279 C CA . PRO A 1 193 ? -14.493 -13.002 25.458 1.00 98.00 193 PRO A CA 1
ATOM 1280 C C . PRO A 1 193 ? -13.666 -11.880 24.804 1.00 98.00 193 PRO A C 1
ATOM 1282 O O . PRO A 1 193 ? -13.346 -10.899 25.469 1.00 98.00 193 PRO A O 1
ATOM 1285 N N . THR A 1 194 ? -13.273 -12.038 23.539 1.00 97.44 194 THR A N 1
ATOM 1286 C CA . THR A 1 194 ? -12.467 -11.071 22.773 1.00 97.44 194 THR A CA 1
ATOM 1287 C C . THR A 1 194 ? -13.267 -10.332 21.702 1.00 97.44 194 THR A C 1
ATOM 1289 O O . THR A 1 194 ? -12.677 -9.603 20.905 1.00 97.44 194 THR A O 1
ATOM 1292 N N . ASP A 1 195 ? -14.584 -10.528 21.651 1.00 98.19 195 ASP A N 1
ATOM 1293 C CA . ASP A 1 195 ? -15.438 -9.836 20.693 1.00 98.19 195 ASP A CA 1
ATOM 1294 C C . ASP A 1 195 ? -15.718 -8.401 21.149 1.00 98.19 195 ASP A C 1
ATOM 1296 O O . ASP A 1 195 ? -15.728 -8.076 22.339 1.00 98.19 195 ASP A O 1
ATOM 1300 N N . ALA A 1 196 ? -15.968 -7.520 20.182 1.00 97.62 196 ALA A N 1
ATOM 1301 C CA . ALA A 1 196 ? -16.479 -6.192 20.481 1.00 97.62 196 ALA A CA 1
ATOM 1302 C C . ALA A 1 196 ? -17.929 -6.285 20.991 1.00 97.62 196 ALA A C 1
ATOM 1304 O O . ALA A 1 196 ? -18.727 -7.071 20.485 1.00 97.62 196 ALA A O 1
ATOM 1305 N N . VAL A 1 197 ? -18.272 -5.454 21.976 1.00 97.94 197 VAL A N 1
ATOM 1306 C CA . VAL A 1 197 ? -19.612 -5.398 22.580 1.00 97.94 197 VAL A CA 1
ATOM 1307 C C . VAL A 1 197 ? -20.457 -4.348 21.859 1.00 97.94 197 VAL A C 1
ATOM 1309 O O . VAL A 1 197 ? -20.005 -3.216 21.661 1.00 97.94 197 VAL A O 1
ATOM 1312 N N . THR A 1 198 ? -21.690 -4.693 21.481 1.00 98.00 198 THR A N 1
ATOM 1313 C CA . THR A 1 198 ? -22.639 -3.729 20.901 1.00 98.00 198 THR A CA 1
ATOM 1314 C C . THR A 1 198 ? -23.302 -2.874 21.988 1.00 98.00 198 THR A C 1
ATOM 1316 O O . THR A 1 198 ? -23.346 -3.227 23.168 1.00 98.00 198 THR A O 1
ATOM 1319 N N . VAL A 1 199 ? -23.865 -1.724 21.599 1.00 97.50 199 VAL A N 1
ATOM 1320 C CA . VAL A 1 199 ? -24.624 -0.869 22.534 1.00 97.50 199 VAL A CA 1
ATOM 1321 C C . VAL A 1 199 ? -25.860 -1.599 23.081 1.00 97.50 199 VAL A C 1
ATOM 1323 O O . VAL A 1 199 ? -26.242 -1.381 24.229 1.00 97.50 199 VAL A O 1
ATOM 1326 N N . GLU A 1 200 ? -26.463 -2.493 22.294 1.00 97.00 200 GLU A N 1
ATOM 1327 C CA . GLU A 1 200 ? -27.594 -3.325 22.718 1.00 97.00 200 GLU A CA 1
ATOM 1328 C C . GLU A 1 200 ? -27.203 -4.278 23.854 1.00 97.00 200 GLU A C 1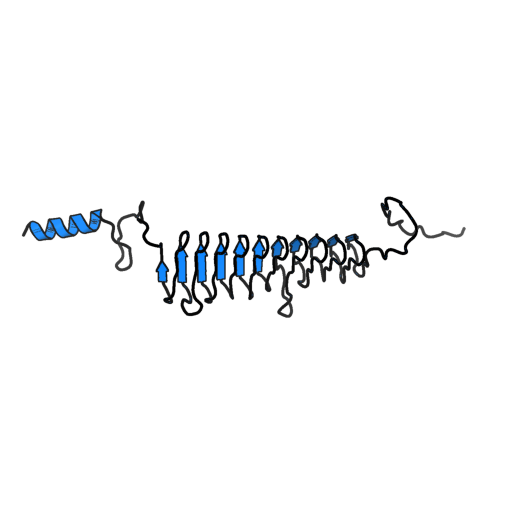
ATOM 1330 O O . GLU A 1 200 ? -27.847 -4.270 24.906 1.00 97.00 200 GLU A O 1
ATOM 1335 N N . GLN A 1 201 ? -26.097 -5.011 23.701 1.00 97.31 201 GLN A N 1
ATOM 1336 C CA . GLN A 1 201 ? -25.582 -5.909 24.739 1.00 97.31 201 GLN A CA 1
ATOM 1337 C C . GLN A 1 201 ? -25.250 -5.173 26.039 1.00 97.31 201 GLN A C 1
ATOM 1339 O O . GLN A 1 201 ? -25.572 -5.656 27.127 1.00 97.31 201 GLN A O 1
ATOM 1344 N N . LEU A 1 202 ? -24.641 -3.986 25.938 1.00 97.19 202 LEU A N 1
ATOM 1345 C CA . LEU A 1 202 ? -24.351 -3.156 27.105 1.00 97.19 202 LEU A CA 1
ATOM 1346 C C . LEU A 1 202 ? -25.640 -2.746 27.833 1.00 97.19 202 LEU A C 1
ATOM 1348 O O . LEU A 1 202 ? -25.733 -2.893 29.052 1.00 97.19 202 LEU A O 1
ATOM 1352 N N . ASN A 1 203 ? -26.648 -2.271 27.098 1.00 97.00 203 ASN A N 1
ATOM 1353 C CA . ASN A 1 203 ? -27.923 -1.857 27.683 1.00 97.00 203 ASN A CA 1
ATOM 1354 C C . ASN A 1 203 ? -28.667 -3.030 28.340 1.00 97.00 203 ASN A C 1
ATOM 1356 O O . ASN A 1 203 ? -29.220 -2.861 29.427 1.00 97.00 203 ASN A O 1
ATOM 1360 N N . ALA A 1 204 ? -28.640 -4.221 27.735 1.00 96.25 204 ALA A N 1
ATOM 1361 C CA . ALA A 1 204 ? -29.228 -5.428 28.314 1.00 96.25 204 ALA A CA 1
ATOM 1362 C C . ALA A 1 204 ? -28.532 -5.840 29.626 1.00 96.25 204 ALA A C 1
ATOM 1364 O O . ALA A 1 204 ? -29.199 -6.163 30.610 1.00 96.25 204 ALA A O 1
ATOM 1365 N N . ALA A 1 205 ? -27.197 -5.773 29.677 1.00 96.00 205 ALA A N 1
ATOM 1366 C CA . ALA A 1 205 ? -26.433 -6.062 30.890 1.00 96.00 205 ALA A CA 1
ATOM 1367 C C . ALA A 1 205 ? -26.741 -5.071 32.029 1.00 96.00 205 ALA A C 1
ATOM 1369 O O . ALA A 1 205 ? -26.890 -5.481 33.180 1.00 96.00 205 ALA A O 1
ATOM 1370 N N . ILE A 1 206 ? -26.884 -3.779 31.711 1.00 96.81 206 ILE A N 1
ATOM 1371 C CA . ILE A 1 206 ? -27.238 -2.737 32.687 1.00 96.81 206 ILE A CA 1
ATOM 1372 C C . ILE A 1 206 ? -28.672 -2.922 33.197 1.00 96.81 206 ILE A C 1
ATOM 1374 O O . ILE A 1 206 ? -28.906 -2.804 34.400 1.00 96.81 206 ILE A O 1
ATOM 1378 N N . ALA A 1 207 ? -29.625 -3.245 32.316 1.00 95.12 207 ALA A N 1
ATOM 1379 C CA . ALA A 1 207 ? -31.013 -3.482 32.707 1.00 95.12 207 ALA A CA 1
ATOM 1380 C C . ALA A 1 207 ? -31.117 -4.591 33.770 1.00 95.12 207 ALA A C 1
ATOM 1382 O O . ALA A 1 207 ? -31.777 -4.392 34.789 1.00 95.12 207 ALA A O 1
ATOM 1383 N N . ASN A 1 208 ? -30.372 -5.689 33.592 1.00 92.38 208 ASN A N 1
ATOM 1384 C CA . ASN A 1 208 ? -30.312 -6.799 34.550 1.00 92.38 208 ASN A CA 1
ATOM 1385 C C . ASN A 1 208 ? -29.732 -6.401 35.920 1.00 92.38 208 ASN A C 1
ATOM 1387 O O . ASN A 1 208 ? -30.073 -7.016 36.929 1.00 92.38 208 ASN A O 1
ATOM 1391 N N . LEU A 1 209 ? -28.873 -5.376 35.982 1.00 92.56 209 LEU A N 1
ATOM 1392 C CA . LEU A 1 209 ? -28.324 -4.872 37.244 1.00 92.56 209 LEU A CA 1
ATOM 1393 C C . LEU A 1 209 ? -29.347 -4.036 38.025 1.00 92.56 209 LEU A C 1
ATOM 1395 O O . LEU A 1 209 ? -29.344 -4.054 39.249 1.00 92.56 209 LEU A O 1
ATOM 1399 N N . THR A 1 210 ? -30.218 -3.304 37.327 1.00 87.44 210 THR A N 1
ATOM 1400 C CA . THR A 1 210 ? -31.227 -2.426 37.951 1.00 87.44 210 THR A CA 1
ATOM 1401 C C . THR A 1 210 ? -32.488 -3.150 38.427 1.00 87.44 210 THR A C 1
ATOM 1403 O O . THR A 1 210 ? -33.330 -2.543 39.083 1.00 87.44 210 THR A O 1
ATOM 1406 N N . THR A 1 211 ? -32.638 -4.432 38.089 1.00 68.12 211 THR A N 1
ATOM 1407 C CA . THR A 1 211 ? -33.796 -5.268 38.450 1.00 68.12 211 THR A CA 1
ATOM 1408 C C . THR A 1 211 ? -33.579 -6.144 39.693 1.00 68.12 211 THR A C 1
ATOM 1410 O O . THR A 1 211 ? -34.430 -6.983 39.991 1.00 68.12 211 THR A O 1
ATOM 1413 N N . HIS A 1 212 ? -32.473 -5.954 40.420 1.00 52.75 212 HIS A N 1
ATOM 1414 C CA . HIS A 1 212 ? -32.187 -6.565 41.725 1.00 52.75 212 HIS A CA 1
ATOM 1415 C C . HIS A 1 212 ? -32.118 -5.499 42.819 1.00 52.75 212 HIS A C 1
ATOM 1417 O O . HIS A 1 212 ? -32.571 -5.810 43.944 1.00 52.75 212 HIS A O 1
#

Secondary structure (DSSP, 8-state):
-----------------S----PPPEE-STT-EEESTT-EE-STT-EEESTT-EEEES-EEESTT-EEEEET-EEESTT-EE---STT-B--EEESTT-EE-TT-EEESTT-EE-SSS-EEESTT-EE-TT-EEESTT-EE-STT-EEESTT-EE-TT-TT-EEESTT-EE-SSS-EE-SSPPP-SPPPP-STTSPPPHHHHHHHHHHHHT-

InterPro domains:
  IPR008640 Trimeric autotransporter adhesin YadA-like, head domain [PF05658] (29-53)
  IPR008640 Trimeric autotransporter adhesin YadA-like, head domain [PF05658] (158-183)
  IPR011049 Serralysin-like metalloprotease, C-terminal [G3DSA:2.150.10.10] (84-207)
  IPR011049 Serralysin-like metalloprotease, C-terminal [SSF101967] (29-205)

Nearest PDB structures (foldseek):
  1p9h-assembly1_A  TM=7.546E-01  e=1.590E-06  Yersinia enterocolitica
  2yo3-assembly1_A  TM=7.685E-01  e=2.199E-02  Saccharomyces cerevisiae
  2yo3-assembly1_C  TM=7.200E-01  e=1.446E-02  Saccharomyces cerevisiae
  3laa-assembly1_A  TM=8.613E-01  e=1.532E+00  Burkholderia pseudomallei 1710b
  4usx-assembly1_A  TM=3.336E-01  e=9.561E-01  Burkholderia pseudomallei K96243